Protein AF-A0A821IUI9-F1 (afdb_monomer_lite)

Secondary structure (DSSP, 8-state):
----SSHHHHHHHHHHHHHHHHHHH-TT-SSPPPHHHHHHHTTTTBTTBPPPHHHHHHHHHHHHHS-----GGGTSSSS-SS-----------HHHHHHHHHHHHHHHHHHHHHHHHHTTS---------SGGGHHHHHHHHHHHHHHHHHHHHHH---HHHHHHHHHHHHHHHHHHHHTT-HHHHHHHHHHHHHHT-TT-TTS-----HHHHHHHHHHHHHHHHHGGG-GGGHHHHHHHHHHHHHHHHHHHHHHHHHHHHHHHGGGS-----------------TTHHHHHSTTSTHHHHHHHGGG--

Structure (mmCIF, N/CA/C/O backbone):
data_AF-A0A821IUI9-F1
#
_entry.id   AF-A0A821IUI9-F1
#
loop_
_atom_site.group_PDB
_atom_site.id
_atom_site.type_symbol
_atom_site.label_atom_id
_atom_site.label_alt_id
_atom_site.label_comp_id
_atom_site.label_asym_id
_atom_site.label_entity_id
_atom_site.label_seq_id
_atom_site.pdbx_PDB_ins_code
_atom_site.Cartn_x
_atom_site.Cartn_y
_atom_site.Cartn_z
_atom_site.occupancy
_atom_site.B_iso_or_equiv
_atom_site.auth_seq_id
_atom_site.auth_comp_id
_atom_site.auth_asym_id
_atom_site.auth_atom_id
_atom_site.pdbx_PDB_model_num
ATOM 1 N N . LEU A 1 1 ? -30.132 -3.846 25.230 1.00 42.50 1 LEU A N 1
ATOM 2 C CA . LEU A 1 1 ? -30.226 -3.297 26.600 1.00 42.50 1 LEU A CA 1
ATOM 3 C C . LEU A 1 1 ? -29.130 -2.254 26.727 1.00 42.50 1 LEU A C 1
ATOM 5 O O . LEU A 1 1 ? -27.965 -2.625 26.738 1.00 42.50 1 LEU A O 1
ATOM 9 N N . GLU A 1 2 ? -29.493 -0.974 26.696 1.00 64.94 2 GLU A N 1
ATOM 10 C CA . GLU A 1 2 ? -28.551 0.132 26.898 1.00 64.94 2 GLU A CA 1
ATOM 11 C C . GLU A 1 2 ? -28.186 0.196 28.384 1.00 64.94 2 GLU A C 1
ATOM 13 O O . GLU A 1 2 ? -29.000 0.574 29.221 1.00 64.94 2 GLU A O 1
ATOM 18 N N . ILE A 1 3 ? -26.979 -0.264 28.721 1.00 76.56 3 ILE A N 1
ATOM 19 C CA . ILE A 1 3 ? -26.445 -0.253 30.095 1.00 76.56 3 ILE A CA 1
ATOM 20 C C . ILE A 1 3 ? -26.055 1.178 30.514 1.00 76.56 3 ILE A C 1
ATOM 22 O O . ILE A 1 3 ? -26.089 1.512 31.698 1.00 76.56 3 ILE A O 1
ATOM 26 N N . PHE A 1 4 ? -25.727 2.033 29.543 1.00 86.81 4 PHE A N 1
ATOM 27 C CA . PHE A 1 4 ? -25.324 3.423 29.743 1.00 86.81 4 PHE A CA 1
ATOM 28 C C . PHE A 1 4 ? -26.465 4.369 29.373 1.00 86.81 4 PHE A C 1
ATOM 30 O O . PHE A 1 4 ? -27.049 4.229 28.303 1.00 86.81 4 PHE A O 1
ATOM 37 N N . ALA A 1 5 ? -26.760 5.335 30.243 1.00 85.44 5 ALA A N 1
ATOM 38 C CA . ALA A 1 5 ? -27.747 6.377 29.973 1.00 85.44 5 ALA A CA 1
ATOM 39 C C . ALA A 1 5 ? -27.241 7.401 28.944 1.00 85.44 5 ALA A C 1
ATOM 41 O O . ALA A 1 5 ? -28.027 7.923 28.160 1.00 85.44 5 ALA A O 1
ATOM 42 N N . SER A 1 6 ? -25.926 7.643 28.904 1.00 88.06 6 SER A N 1
ATOM 43 C CA . SER A 1 6 ? -25.295 8.537 27.934 1.00 88.06 6 SER A CA 1
ATOM 44 C C . SER A 1 6 ? -23.871 8.102 27.578 1.00 88.06 6 SER A C 1
ATOM 46 O O . SER A 1 6 ? -23.245 7.285 28.262 1.00 88.06 6 SER A O 1
ATOM 48 N N . ALA A 1 7 ? -23.335 8.680 26.499 1.00 88.00 7 ALA A N 1
ATOM 49 C CA . ALA A 1 7 ? -21.935 8.504 26.113 1.00 88.00 7 ALA A CA 1
ATOM 50 C C . ALA A 1 7 ? -20.962 9.024 27.191 1.00 88.00 7 ALA A C 1
ATOM 52 O O . ALA A 1 7 ? -19.881 8.458 27.364 1.00 88.00 7 ALA A O 1
ATOM 53 N N . ASP A 1 8 ? -21.367 10.039 27.961 1.00 85.75 8 ASP A N 1
ATOM 54 C CA . ASP A 1 8 ? -20.564 10.598 29.052 1.00 85.75 8 ASP A CA 1
ATOM 55 C C . ASP A 1 8 ? -20.343 9.568 30.167 1.00 85.75 8 ASP A C 1
ATOM 57 O O . ASP A 1 8 ? -19.232 9.445 30.686 1.00 85.75 8 ASP A O 1
ATOM 61 N N . THR A 1 9 ? -21.353 8.750 30.486 1.00 89.75 9 THR A N 1
ATOM 62 C CA . THR A 1 9 ? -21.212 7.648 31.451 1.00 89.75 9 THR A CA 1
ATOM 63 C C . THR A 1 9 ? -20.161 6.633 31.003 1.00 89.75 9 THR A C 1
ATOM 65 O O . THR A 1 9 ? -19.333 6.208 31.810 1.00 89.75 9 THR A O 1
ATOM 68 N N . ALA A 1 10 ? -20.155 6.263 29.719 1.00 88.69 10 ALA A N 1
ATOM 69 C CA . ALA A 1 10 ? -19.165 5.336 29.175 1.00 88.69 10 ALA A CA 1
ATOM 70 C C . ALA A 1 10 ? -17.746 5.932 29.210 1.00 88.69 10 ALA A C 1
ATOM 72 O O . ALA A 1 10 ? -16.787 5.234 29.538 1.00 88.69 10 ALA A O 1
ATOM 73 N N . TYR A 1 11 ? -17.613 7.230 28.929 1.00 88.75 11 TYR A N 1
ATOM 74 C CA . TYR A 1 11 ? -16.338 7.945 28.972 1.00 88.75 11 TYR A CA 1
ATOM 75 C C . TYR A 1 11 ? -15.754 8.024 30.391 1.00 88.75 11 TYR A C 1
ATOM 77 O O . TYR A 1 11 ? -14.581 7.711 30.603 1.00 88.75 11 TYR A O 1
ATOM 85 N N . VAL A 1 12 ? -16.577 8.377 31.384 1.00 90.81 12 VAL A N 1
ATOM 86 C CA . VAL A 1 12 ? -16.165 8.421 32.797 1.00 90.81 12 VAL A CA 1
ATOM 87 C C . VAL A 1 12 ? -15.788 7.026 33.306 1.00 90.81 12 VAL A C 1
ATOM 89 O O . VAL A 1 12 ? -14.762 6.872 33.971 1.00 90.81 12 VAL A O 1
ATOM 92 N N . LEU A 1 13 ? -16.563 5.998 32.944 1.00 92.81 13 LEU A N 1
ATOM 93 C CA . LEU A 1 13 ? -16.250 4.610 33.289 1.00 92.81 13 LEU A CA 1
ATOM 94 C C . LEU A 1 13 ? -14.930 4.145 32.652 1.00 92.81 13 LEU A C 1
ATOM 96 O O . LEU A 1 13 ? -14.130 3.484 33.309 1.00 92.81 13 LEU A O 1
ATOM 100 N N . ALA A 1 14 ? -14.653 4.519 31.401 1.00 90.69 14 ALA A N 1
ATOM 101 C CA . ALA A 1 14 ? -13.391 4.176 30.748 1.00 90.69 14 ALA A CA 1
ATOM 102 C C . ALA A 1 14 ? -12.177 4.750 31.503 1.00 90.69 14 ALA A C 1
ATOM 104 O O . ALA A 1 14 ? -11.173 4.058 31.685 1.00 90.69 14 ALA A O 1
ATOM 105 N N . TYR A 1 15 ? -12.271 5.982 32.016 1.00 90.38 15 TYR A N 1
ATOM 106 C CA . TYR A 1 15 ? -11.219 6.538 32.872 1.00 90.38 15 TYR A CA 1
ATOM 107 C C . TYR A 1 15 ? -11.066 5.796 34.192 1.00 90.38 15 TYR A C 1
ATOM 109 O O . TYR A 1 15 ? -9.935 5.572 34.628 1.00 90.38 15 TYR A O 1
ATOM 117 N N . SER A 1 16 ? -12.173 5.409 34.828 1.00 92.81 16 SER A N 1
ATOM 118 C CA . SER A 1 16 ? -12.102 4.667 36.086 1.00 92.81 16 SER A CA 1
ATOM 119 C C . SER A 1 16 ? -11.470 3.285 35.893 1.00 92.81 16 SER A C 1
ATOM 121 O O . SER A 1 16 ? -10.696 2.855 36.742 1.00 92.81 16 SER A O 1
ATOM 123 N N . VAL A 1 17 ? -11.699 2.637 34.747 1.00 92.06 17 VAL A N 1
ATOM 124 C CA . VAL A 1 17 ? -11.043 1.382 34.335 1.00 92.06 17 VAL A CA 1
ATOM 125 C C . VAL A 1 17 ? -9.530 1.549 34.144 1.00 92.06 17 VAL A C 1
ATOM 127 O O . VAL A 1 17 ? -8.746 0.742 34.648 1.00 92.06 17 VAL A O 1
ATOM 130 N N . ILE A 1 18 ? -9.091 2.612 33.461 1.00 89.81 18 ILE A N 1
ATOM 131 C CA . ILE A 1 18 ? -7.657 2.907 33.277 1.00 89.81 18 ILE A CA 1
ATOM 132 C C . ILE A 1 18 ? -6.984 3.183 34.631 1.00 89.81 18 ILE A C 1
ATOM 134 O O . ILE A 1 18 ? -5.874 2.707 34.897 1.00 89.81 18 ILE A O 1
ATOM 138 N N . MET A 1 19 ? -7.666 3.932 35.502 1.00 91.12 19 MET A N 1
ATOM 139 C CA . MET A 1 19 ? -7.201 4.223 36.857 1.00 91.12 19 MET A CA 1
ATOM 140 C C . MET A 1 19 ? -7.076 2.944 37.688 1.00 91.12 19 MET A C 1
ATOM 142 O O . MET A 1 19 ? -6.032 2.728 38.299 1.00 91.12 19 MET A O 1
ATOM 146 N N . LEU A 1 20 ? -8.088 2.072 37.647 1.00 93.44 20 LEU A N 1
ATOM 147 C CA . LEU A 1 20 ? -8.086 0.792 38.351 1.00 93.44 20 LEU A CA 1
ATOM 148 C C . LEU A 1 20 ? -6.963 -0.128 37.858 1.00 93.44 20 LEU A C 1
ATOM 150 O O . LEU A 1 20 ? -6.270 -0.734 38.667 1.00 93.44 20 LEU A O 1
ATOM 154 N N . THR A 1 21 ? -6.719 -0.178 36.546 1.00 90.00 21 THR A N 1
ATOM 155 C CA . THR A 1 21 ? -5.603 -0.952 35.975 1.00 90.00 21 THR A CA 1
ATOM 156 C C . THR A 1 21 ? -4.265 -0.474 36.537 1.00 90.00 21 THR A C 1
ATOM 158 O O . THR A 1 21 ? -3.435 -1.277 36.960 1.00 90.00 21 THR A O 1
ATOM 161 N N . THR A 1 22 ? -4.063 0.846 36.579 1.00 89.81 22 THR A N 1
ATOM 162 C CA . THR A 1 22 ? -2.833 1.436 37.123 1.00 89.81 22 THR A CA 1
ATOM 163 C C . THR A 1 22 ? -2.693 1.144 38.617 1.00 89.81 22 THR A C 1
ATOM 165 O O . THR A 1 22 ? -1.597 0.830 39.073 1.00 89.81 22 THR A O 1
ATOM 168 N N . ASP A 1 23 ? -3.784 1.223 39.376 1.00 92.38 23 ASP A N 1
ATOM 169 C CA . ASP A 1 23 ? -3.806 0.965 40.816 1.00 92.38 23 ASP A CA 1
ATOM 170 C C . ASP A 1 23 ? -3.502 -0.507 41.158 1.00 92.38 23 ASP A C 1
ATOM 172 O O . ASP A 1 23 ? -2.633 -0.791 41.987 1.00 92.38 23 ASP A O 1
ATOM 176 N N . LEU A 1 24 ? -4.138 -1.449 40.453 1.00 91.81 24 LEU A N 1
ATOM 177 C CA . LEU A 1 24 ? -3.994 -2.880 40.712 1.00 91.81 24 LEU A CA 1
ATOM 178 C C . LEU A 1 24 ? -2.672 -3.466 40.199 1.00 91.81 24 LEU A C 1
ATOM 180 O O . LEU A 1 24 ? -2.147 -4.381 40.834 1.00 91.81 24 LEU A O 1
ATOM 184 N N . HIS A 1 25 ? -2.089 -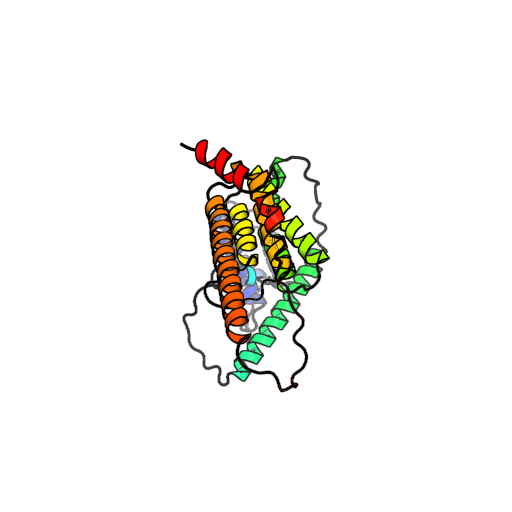2.954 39.111 1.00 88.56 25 HIS A N 1
ATOM 185 C CA . HIS A 1 25 ? -0.913 -3.583 38.477 1.00 88.56 25 HIS A CA 1
ATOM 186 C C . HIS A 1 25 ? 0.404 -2.822 38.647 1.00 88.56 25 HIS A C 1
ATOM 188 O O . HIS A 1 25 ? 1.484 -3.396 38.483 1.00 88.56 25 HIS A O 1
ATOM 194 N N . SER A 1 26 ? 0.370 -1.549 39.052 1.00 85.31 26 SER A N 1
ATOM 195 C CA . SER A 1 26 ? 1.596 -0.782 39.287 1.00 85.31 26 SER A CA 1
ATOM 196 C C . SER A 1 26 ? 2.292 -1.191 40.586 1.00 85.31 26 SER A C 1
ATOM 198 O O . SER A 1 26 ? 1.744 -1.079 41.680 1.00 85.31 26 SER A O 1
ATOM 200 N N . LYS A 1 27 ? 3.579 -1.553 40.496 1.00 85.88 27 LYS A N 1
ATOM 201 C CA . LYS A 1 27 ? 4.431 -1.854 41.667 1.00 85.88 27 LYS A CA 1
ATOM 202 C C . LYS A 1 27 ? 4.649 -0.651 42.598 1.00 85.88 27 LYS A C 1
ATOM 204 O O . LYS A 1 27 ? 5.106 -0.827 43.724 1.00 85.88 27 LYS A O 1
ATOM 209 N N . ASN A 1 28 ? 4.356 0.562 42.127 1.00 83.81 28 ASN A N 1
ATOM 210 C CA . ASN A 1 28 ? 4.517 1.793 42.902 1.00 83.81 28 ASN A CA 1
ATOM 211 C C . ASN A 1 28 ? 3.335 2.057 43.848 1.00 83.81 28 ASN A C 1
ATOM 213 O O . ASN A 1 28 ? 3.459 2.877 44.760 1.00 83.81 28 ASN A O 1
ATOM 217 N N . VAL A 1 29 ? 2.206 1.369 43.655 1.00 88.31 29 VAL A N 1
ATOM 218 C CA . VAL A 1 29 ? 1.015 1.504 44.497 1.00 88.31 29 VAL A CA 1
ATOM 219 C C . VAL A 1 29 ? 1.066 0.447 45.597 1.00 88.31 29 VAL A C 1
ATOM 221 O O . VAL A 1 29 ? 0.998 -0.752 45.346 1.00 88.31 29 VAL A O 1
ATOM 224 N N . LYS A 1 30 ? 1.242 0.901 46.843 1.00 85.12 30 LYS A N 1
ATOM 225 C CA . LYS A 1 30 ? 1.359 0.016 48.016 1.00 85.12 30 LYS A CA 1
ATOM 226 C C . LYS A 1 30 ? 0.003 -0.433 48.556 1.00 85.12 30 LYS A C 1
ATOM 228 O O . LYS A 1 30 ? -0.133 -1.573 48.983 1.00 85.12 30 LYS A O 1
ATOM 233 N N . ASN A 1 31 ? -0.973 0.471 48.541 1.00 90.69 31 ASN A N 1
ATOM 234 C CA . ASN A 1 31 ? -2.322 0.226 49.031 1.00 90.69 31 ASN A CA 1
ATOM 235 C C . ASN A 1 31 ? -3.255 0.221 47.828 1.00 90.69 31 ASN A C 1
ATOM 237 O O . ASN A 1 31 ? -3.521 1.284 47.275 1.00 90.69 31 ASN A O 1
ATOM 241 N N . LYS A 1 32 ? -3.696 -0.969 47.434 1.00 91.44 32 LYS A N 1
ATOM 242 C CA . LYS A 1 32 ? -4.572 -1.162 46.283 1.00 91.44 32 LYS A CA 1
ATOM 243 C C . LYS A 1 32 ? -6.028 -0.913 46.664 1.00 91.44 32 LYS A C 1
ATOM 245 O O . LYS A 1 32 ? -6.437 -1.213 47.789 1.00 91.44 32 LYS A O 1
ATOM 250 N N . MET A 1 33 ? -6.785 -0.365 45.730 1.00 92.50 33 MET A N 1
ATOM 251 C CA . MET A 1 33 ? -8.215 -0.134 45.832 1.00 92.50 33 MET A CA 1
ATOM 252 C C . MET A 1 33 ? -8.947 -1.472 45.908 1.00 92.50 33 MET A C 1
ATOM 254 O O . MET A 1 33 ? -8.716 -2.341 45.077 1.00 92.50 33 MET A O 1
ATOM 258 N N . THR A 1 34 ? -9.841 -1.641 46.884 1.00 94.94 34 THR A N 1
ATOM 259 C CA . THR A 1 34 ? -10.681 -2.847 46.967 1.00 94.94 34 THR A CA 1
ATOM 260 C C . THR A 1 34 ? -11.878 -2.758 46.023 1.00 94.94 34 THR A C 1
ATOM 262 O O . THR A 1 34 ? -12.282 -1.670 45.599 1.00 94.94 34 THR A O 1
ATOM 265 N N . LYS A 1 35 ? -12.515 -3.898 45.745 1.00 94.19 35 LYS A N 1
ATOM 266 C CA . LYS A 1 35 ? -13.728 -3.969 44.920 1.00 94.19 35 LYS A CA 1
ATOM 267 C C . LYS A 1 35 ? -14.836 -3.046 45.429 1.00 94.19 35 LYS A C 1
ATOM 269 O O . LYS A 1 35 ? -15.438 -2.302 44.659 1.00 94.19 35 LYS A O 1
ATOM 274 N N . GLU A 1 36 ? -15.067 -3.022 46.738 1.00 93.31 36 GLU A N 1
ATOM 275 C CA . GLU A 1 36 ? -16.088 -2.177 47.366 1.00 93.31 36 GLU A CA 1
ATOM 276 C C . GLU A 1 36 ? -15.750 -0.691 47.215 1.00 93.31 36 GLU A C 1
ATOM 278 O O . GLU A 1 36 ? -16.639 0.140 47.012 1.00 93.31 36 GLU A O 1
ATOM 283 N N . GLN A 1 37 ? -14.461 -0.344 47.290 1.00 92.75 37 GLN A N 1
ATOM 284 C CA . GLN A 1 37 ? -13.992 1.022 47.067 1.00 92.75 37 GLN A CA 1
ATOM 285 C C . GLN A 1 37 ? -14.190 1.441 45.610 1.00 92.75 37 GLN A C 1
ATOM 287 O O . GLN A 1 37 ? -14.661 2.553 45.371 1.00 92.75 37 GLN A O 1
ATOM 292 N N . TYR A 1 38 ? -13.922 0.550 44.653 1.00 94.44 38 TYR A N 1
ATOM 293 C CA . TYR A 1 38 ? -14.155 0.800 43.232 1.00 94.44 38 TYR A CA 1
ATOM 294 C C . TYR A 1 38 ? -15.646 0.998 42.913 1.00 94.44 38 TYR A C 1
ATOM 296 O O . TYR A 1 38 ? -16.008 1.954 42.224 1.00 94.44 38 TYR A O 1
ATOM 304 N N . ILE A 1 39 ? -16.532 0.167 43.474 1.00 93.50 39 ILE A N 1
ATOM 305 C CA . ILE A 1 39 ? -17.989 0.322 43.321 1.00 93.50 39 ILE A CA 1
ATOM 306 C C . ILE A 1 39 ? -18.449 1.654 43.920 1.00 93.50 39 ILE A C 1
ATOM 308 O O . ILE A 1 39 ? -19.186 2.405 43.284 1.00 93.50 39 ILE A O 1
ATOM 312 N N . LYS A 1 40 ? -17.976 1.989 45.126 1.00 93.38 40 LYS A N 1
ATOM 313 C CA . LYS A 1 40 ? -18.314 3.252 45.795 1.00 93.38 40 LYS A CA 1
ATOM 314 C C . LYS A 1 40 ? -17.821 4.473 45.015 1.00 93.38 40 LYS A C 1
ATOM 316 O O . LYS A 1 40 ? -18.528 5.476 44.968 1.00 93.38 40 LYS A O 1
ATOM 321 N N . MET A 1 41 ? -16.634 4.393 44.418 1.00 93.19 41 MET A N 1
ATOM 322 C CA . MET A 1 41 ? -16.044 5.464 43.612 1.00 93.19 41 MET A CA 1
ATOM 323 C C . MET A 1 41 ? -16.873 5.770 42.357 1.00 93.19 41 MET A C 1
ATOM 325 O O . MET A 1 41 ? -16.954 6.925 41.954 1.00 93.19 41 MET A O 1
ATOM 329 N N . ASN A 1 42 ? -17.514 4.759 41.766 1.00 91.88 42 ASN A N 1
ATOM 330 C CA . ASN A 1 42 ? -18.307 4.887 40.540 1.00 91.88 42 ASN A CA 1
ATOM 331 C C . ASN A 1 42 ? -19.816 5.101 40.797 1.00 91.88 42 ASN A C 1
ATOM 333 O O . ASN A 1 42 ? -20.628 4.915 39.890 1.00 91.88 42 ASN A O 1
ATOM 337 N N . ARG A 1 43 ? -20.225 5.499 42.009 1.00 91.62 43 ARG A N 1
ATOM 338 C CA . ARG A 1 43 ? -21.630 5.847 42.285 1.00 91.62 43 ARG A CA 1
ATOM 339 C C . ARG A 1 43 ? -22.033 7.154 41.600 1.00 91.62 43 ARG A C 1
ATOM 341 O O . ARG A 1 43 ? -21.268 8.114 41.571 1.00 91.62 43 ARG A O 1
ATOM 348 N N . GLY A 1 44 ? -23.247 7.196 41.061 1.00 88.62 44 GLY A N 1
ATOM 349 C CA . GLY A 1 44 ? -23.841 8.371 40.421 1.00 88.62 44 GLY A CA 1
ATOM 350 C C . GLY A 1 44 ? -23.354 8.679 39.000 1.00 88.62 44 GLY A C 1
ATOM 351 O O . GLY A 1 44 ? -23.808 9.665 38.419 1.00 88.62 44 GLY A O 1
ATOM 352 N N . ILE A 1 45 ? -22.463 7.869 38.412 1.00 90.06 45 ILE A N 1
ATOM 353 C CA . ILE A 1 45 ? -21.873 8.166 37.091 1.00 90.06 45 ILE A CA 1
ATOM 354 C C . ILE A 1 45 ? -22.849 7.973 35.918 1.00 90.06 45 ILE A C 1
ATOM 356 O O . ILE A 1 45 ? -22.590 8.442 34.810 1.00 90.06 45 ILE A O 1
ATOM 360 N N . ASN A 1 46 ? -23.981 7.301 36.146 1.00 89.75 46 ASN A N 1
ATOM 361 C CA . ASN A 1 46 ? -24.997 7.019 35.134 1.00 89.75 46 ASN A CA 1
ATOM 362 C C . ASN A 1 46 ? -26.113 8.078 35.151 1.00 89.75 46 ASN A C 1
ATOM 364 O O . ASN A 1 46 ? -27.267 7.768 35.450 1.00 89.75 46 ASN A O 1
ATOM 368 N N . GLU A 1 47 ? -25.751 9.343 34.909 1.00 85.31 47 GLU A N 1
ATOM 369 C CA . GLU A 1 47 ? -26.649 10.508 35.016 1.00 85.31 47 GLU A CA 1
ATOM 370 C C . GLU A 1 47 ? -27.314 10.632 36.398 1.00 85.31 47 GLU A C 1
ATOM 372 O O . GLU A 1 47 ? -28.536 10.687 36.532 1.00 85.31 47 GLU A O 1
ATOM 377 N N . SER A 1 48 ? -26.507 10.673 37.463 1.00 83.00 48 SER A N 1
ATOM 378 C CA . SER A 1 48 ? -26.964 10.695 38.868 1.00 83.00 48 SER A CA 1
ATOM 379 C C . SER A 1 48 ? -27.589 9.386 39.362 1.00 83.00 48 SER A C 1
ATOM 381 O O . SER A 1 48 ? -28.077 9.326 40.491 1.00 83.00 48 SER A O 1
ATOM 383 N N . ARG A 1 49 ? -27.553 8.326 38.548 1.00 85.88 49 ARG A N 1
ATOM 384 C CA . ARG A 1 49 ? -27.877 6.954 38.956 1.00 85.88 49 ARG A CA 1
ATOM 385 C C . ARG A 1 49 ? -26.613 6.110 39.070 1.00 85.88 49 ARG A C 1
ATOM 387 O O . ARG A 1 49 ? -25.561 6.451 38.526 1.00 85.88 49 ARG A O 1
ATOM 394 N N . ASP A 1 50 ? -26.743 4.985 39.755 1.00 89.75 50 ASP A N 1
ATOM 395 C CA . ASP A 1 50 ? -25.677 3.998 39.888 1.00 89.75 50 ASP A CA 1
ATOM 396 C C . ASP A 1 50 ? -25.703 3.002 38.719 1.00 89.75 50 ASP A C 1
ATOM 398 O O . ASP A 1 50 ? -26.766 2.660 38.190 1.00 89.75 50 ASP A O 1
ATOM 402 N N . LEU A 1 51 ? -24.523 2.533 38.309 1.00 90.62 51 LEU A N 1
ATOM 403 C CA . LEU A 1 51 ? -24.415 1.343 37.463 1.00 90.62 51 LEU A CA 1
ATOM 404 C C . LEU A 1 51 ? -24.671 0.083 38.309 1.00 90.62 51 LEU A C 1
ATOM 406 O O . LEU A 1 51 ? -24.414 0.105 39.515 1.00 90.62 51 LEU A O 1
ATOM 410 N N . PRO A 1 52 ? -25.139 -1.029 37.708 1.00 92.81 52 PRO A N 1
ATOM 411 C CA . PRO A 1 52 ? -25.326 -2.281 38.435 1.00 92.81 52 PRO A CA 1
ATOM 412 C C . PRO A 1 52 ? -24.038 -2.721 39.146 1.00 92.81 52 PRO A C 1
ATOM 414 O O . PRO A 1 52 ? -22.981 -2.813 38.519 1.00 92.81 52 PRO A O 1
ATOM 417 N N . GLU A 1 53 ? -24.120 -3.030 40.443 1.00 91.25 53 GLU A N 1
ATOM 418 C CA . GLU A 1 53 ? -22.941 -3.421 41.235 1.00 91.25 53 GLU A CA 1
ATOM 419 C C . GLU A 1 53 ? -22.283 -4.698 40.694 1.00 91.25 53 GLU A C 1
ATOM 421 O O . GLU A 1 53 ? -21.060 -4.812 40.704 1.00 91.25 53 GLU A O 1
ATOM 426 N N . GLU A 1 54 ? -23.071 -5.627 40.145 1.00 90.88 54 GLU A N 1
ATOM 427 C CA . GLU A 1 54 ? -22.571 -6.843 39.491 1.00 90.88 54 GLU A CA 1
ATOM 428 C C . GLU A 1 54 ? -21.720 -6.523 38.251 1.00 90.88 54 GLU A C 1
ATOM 430 O O . GLU A 1 54 ? -20.681 -7.142 38.028 1.00 90.88 54 GLU A O 1
ATOM 435 N N . PHE A 1 55 ? -22.104 -5.500 37.480 1.00 92.06 55 PHE A N 1
ATOM 436 C CA . PHE A 1 55 ? -21.359 -5.064 36.299 1.00 92.06 55 PHE A CA 1
ATOM 437 C C . PHE A 1 55 ? -19.998 -4.471 36.683 1.00 92.06 55 PHE A C 1
ATOM 439 O O . PHE A 1 55 ? -18.974 -4.846 36.115 1.00 92.06 55 PHE A O 1
ATOM 446 N N . LEU A 1 56 ? -19.969 -3.601 37.697 1.00 92.81 56 LEU A N 1
ATOM 447 C CA . LEU A 1 56 ? -18.726 -3.028 38.225 1.00 92.81 56 LEU A CA 1
ATOM 448 C C . LEU A 1 56 ? -17.843 -4.080 38.913 1.00 92.81 56 LEU A C 1
ATOM 450 O O . LEU A 1 56 ? -16.622 -4.032 38.782 1.00 92.81 56 LEU A O 1
ATOM 454 N N . SER A 1 57 ? -18.454 -5.045 39.606 1.00 93.06 57 SER A N 1
ATOM 455 C CA . SER A 1 57 ? -17.744 -6.165 40.234 1.00 93.06 57 SER A CA 1
ATOM 456 C C . SER A 1 57 ? -17.036 -7.023 39.193 1.00 93.06 57 SER A C 1
ATOM 458 O O . SER A 1 57 ? -15.869 -7.353 39.371 1.00 93.06 57 SER A O 1
ATOM 460 N N . LYS A 1 58 ? -17.715 -7.317 38.078 1.00 93.88 58 LYS A N 1
ATOM 461 C CA . LYS A 1 58 ? -17.144 -8.089 36.976 1.00 93.88 58 LYS A CA 1
ATOM 462 C C . LYS A 1 58 ? -15.945 -7.383 36.339 1.00 93.88 58 LYS A C 1
ATOM 464 O O . LYS A 1 58 ? -14.920 -8.018 36.129 1.00 93.88 58 LYS A O 1
ATOM 469 N N . ILE A 1 59 ? -16.049 -6.074 36.092 1.00 93.38 59 ILE A N 1
ATOM 470 C CA . ILE A 1 59 ? -14.933 -5.260 35.578 1.00 93.38 59 ILE A CA 1
ATOM 471 C C . ILE A 1 59 ? -13.737 -5.313 36.536 1.00 93.38 59 ILE A C 1
ATOM 473 O O . ILE A 1 59 ? -12.602 -5.477 36.092 1.00 93.38 59 ILE A O 1
ATOM 477 N N . TYR A 1 60 ? -13.984 -5.189 37.843 1.00 95.56 60 TYR A N 1
ATOM 478 C CA . TYR A 1 60 ? -12.922 -5.269 38.843 1.00 95.56 60 TYR A CA 1
ATOM 479 C C . TYR A 1 60 ? -12.230 -6.635 38.822 1.00 95.56 60 TYR A C 1
ATOM 481 O O . TYR A 1 60 ? -11.006 -6.687 38.763 1.00 95.56 60 TYR A O 1
ATOM 489 N N . ASP A 1 61 ? -13.002 -7.725 38.830 1.00 94.06 61 ASP A N 1
ATOM 490 C CA . ASP A 1 61 ? -12.466 -9.090 38.826 1.00 94.06 61 ASP A CA 1
ATOM 491 C C . ASP A 1 61 ? -11.667 -9.392 37.552 1.00 94.06 61 ASP A C 1
ATOM 493 O O . ASP A 1 61 ? -10.613 -10.021 37.612 1.00 94.06 61 ASP A O 1
ATOM 497 N N . GLU A 1 62 ? -12.134 -8.931 36.391 1.00 93.00 62 GLU A N 1
ATOM 498 C CA . GLU A 1 62 ? -11.406 -9.087 35.128 1.00 93.00 62 GLU A CA 1
ATOM 499 C C . GLU A 1 62 ? -10.065 -8.347 35.160 1.00 93.00 62 GLU A C 1
ATOM 501 O O . GLU A 1 62 ? -9.037 -8.939 34.836 1.00 93.00 62 GLU A O 1
ATOM 506 N N . ILE A 1 63 ? -10.052 -7.088 35.611 1.00 92.56 63 ILE A N 1
ATOM 507 C CA . ILE A 1 63 ? -8.821 -6.295 35.679 1.00 92.56 63 ILE A CA 1
ATOM 508 C C . ILE A 1 63 ? -7.882 -6.849 36.747 1.00 92.56 63 ILE A C 1
ATOM 510 O O . ILE A 1 63 ? -6.687 -6.895 36.507 1.00 92.56 63 ILE A O 1
ATOM 514 N N . GLU A 1 64 ? -8.365 -7.294 37.907 1.00 92.31 64 GLU A N 1
ATOM 515 C CA . GLU A 1 64 ? -7.510 -7.891 38.943 1.00 92.31 64 GLU A CA 1
ATOM 516 C C . GLU A 1 64 ? -6.771 -9.138 38.431 1.00 92.31 64 GLU A C 1
ATOM 518 O O . GLU A 1 64 ? -5.588 -9.321 38.731 1.00 92.31 64 GLU A O 1
ATOM 523 N N . ASN A 1 65 ? -7.444 -9.957 37.619 1.00 89.06 65 ASN A N 1
ATOM 524 C CA . ASN A 1 65 ? -6.873 -11.174 37.048 1.00 89.06 65 ASN A CA 1
ATOM 525 C C . ASN A 1 65 ? -5.974 -10.913 35.828 1.00 89.06 65 ASN A C 1
ATOM 527 O O . ASN A 1 65 ? -4.950 -11.584 35.677 1.00 89.06 65 ASN A O 1
ATOM 531 N N . GLU A 1 66 ? -6.330 -9.962 34.958 1.00 84.88 66 GLU A N 1
ATOM 532 C CA . GLU A 1 66 ? -5.600 -9.672 33.721 1.00 84.88 66 GLU A CA 1
ATOM 533 C C . GLU A 1 66 ? -5.306 -8.171 33.553 1.00 84.88 66 GLU A C 1
ATOM 535 O O . GLU A 1 66 ? -6.194 -7.332 33.407 1.00 84.88 66 GLU A O 1
ATOM 540 N N . GLU A 1 67 ? -4.016 -7.821 33.518 1.00 82.38 67 GLU A N 1
ATOM 541 C CA . GLU A 1 67 ? -3.582 -6.453 33.229 1.00 82.38 67 GLU A CA 1
ATOM 542 C C . GLU A 1 67 ? -3.891 -6.069 31.774 1.00 82.38 67 GLU A C 1
ATOM 544 O O . GLU A 1 67 ? -3.464 -6.741 30.828 1.00 82.38 67 GLU A O 1
ATOM 549 N N . ILE A 1 68 ? -4.541 -4.915 31.582 1.00 78.69 68 ILE A N 1
ATOM 550 C CA . ILE A 1 68 ? -4.752 -4.334 30.252 1.00 78.69 68 ILE A CA 1
ATOM 551 C C . ILE A 1 68 ? -3.402 -3.879 29.678 1.00 78.69 68 ILE A C 1
ATOM 553 O O . ILE A 1 68 ? -2.905 -2.783 29.948 1.00 78.69 68 ILE A O 1
ATOM 557 N N . LYS A 1 69 ? -2.809 -4.718 28.826 1.00 75.12 69 LYS A N 1
ATOM 558 C CA . LYS A 1 69 ? -1.559 -4.407 28.124 1.00 75.12 69 LYS A CA 1
ATOM 559 C C . LYS A 1 69 ? -1.812 -3.413 26.995 1.00 75.12 69 LYS A C 1
ATOM 561 O O . LYS A 1 69 ? -2.296 -3.761 25.917 1.00 75.12 69 LYS A O 1
ATOM 566 N N . LEU A 1 70 ? -1.415 -2.163 27.209 1.00 60.50 70 LEU A N 1
ATOM 567 C CA . LEU A 1 70 ? -1.444 -1.148 26.164 1.00 60.50 70 LEU A CA 1
ATOM 568 C C . LEU A 1 70 ? -0.411 -1.466 25.066 1.00 60.50 70 LEU A C 1
ATOM 570 O O . LEU A 1 70 ? 0.795 -1.296 25.252 1.00 60.50 70 LEU A O 1
ATOM 574 N N . LYS A 1 71 ? -0.878 -1.830 23.867 1.00 55.22 71 LYS A N 1
ATOM 575 C CA . LYS A 1 71 ? -0.063 -1.871 22.636 1.00 55.22 71 LYS A CA 1
ATOM 576 C C . LYS A 1 71 ? 0.239 -0.441 22.132 1.00 55.22 71 LYS A C 1
ATOM 578 O O . LYS A 1 71 ? -0.092 -0.088 21.004 1.00 55.22 71 LYS A O 1
ATOM 583 N N . VAL A 1 72 ? 0.864 0.406 22.965 1.00 50.31 72 VAL A N 1
ATOM 584 C CA . VAL A 1 72 ? 1.191 1.830 22.675 1.00 50.31 72 VAL A CA 1
ATOM 585 C C . VAL A 1 72 ? 2.117 2.009 21.456 1.00 50.31 72 VAL A C 1
ATOM 587 O O . VAL A 1 72 ? 2.249 3.106 20.911 1.00 50.31 72 VAL A O 1
ATOM 590 N N . THR A 1 73 ? 2.742 0.944 20.961 1.00 43.06 73 THR A N 1
ATOM 591 C CA . THR A 1 73 ? 3.687 0.992 19.837 1.00 43.06 73 THR A CA 1
ATOM 592 C C . THR A 1 73 ? 3.054 1.257 18.467 1.00 43.06 73 THR A C 1
ATOM 594 O O . THR A 1 73 ? 3.782 1.631 17.549 1.00 43.06 73 THR A O 1
ATOM 597 N N . THR A 1 74 ? 1.731 1.143 18.311 1.00 44.62 74 THR A N 1
ATOM 598 C CA . THR A 1 74 ? 1.044 1.417 17.030 1.00 44.62 74 THR A CA 1
ATOM 599 C C . THR A 1 74 ? 0.778 2.906 16.781 1.00 44.62 74 THR A C 1
ATOM 601 O O . THR A 1 74 ? 0.856 3.346 15.638 1.00 44.62 74 THR A O 1
ATOM 604 N N . LEU A 1 75 ? 0.562 3.720 17.823 1.00 44.22 75 LEU A N 1
ATOM 605 C CA . LEU A 1 75 ? 0.220 5.146 17.664 1.00 44.22 75 LEU A CA 1
ATOM 606 C C . LEU A 1 75 ? 1.441 6.076 17.559 1.00 44.22 75 LEU A C 1
ATOM 608 O O . LEU A 1 75 ? 1.344 7.160 16.992 1.00 44.22 75 LEU A O 1
ATOM 612 N N . ARG A 1 76 ? 2.617 5.666 18.057 1.00 41.72 76 ARG A N 1
ATOM 613 C CA . ARG A 1 76 ? 3.838 6.505 18.021 1.00 41.72 76 ARG A CA 1
ATOM 614 C C . ARG A 1 76 ? 4.665 6.353 16.739 1.00 41.72 76 ARG A C 1
ATOM 616 O O . ARG A 1 76 ? 5.628 7.090 16.550 1.00 41.72 76 ARG A O 1
ATOM 623 N N . ARG A 1 77 ? 4.311 5.411 15.855 1.00 45.91 77 ARG A N 1
ATOM 624 C CA . ARG A 1 77 ? 5.118 5.047 14.675 1.00 45.91 77 ARG A CA 1
ATOM 625 C C . ARG A 1 77 ? 4.743 5.800 13.387 1.00 45.91 77 ARG A C 1
ATOM 627 O O . ARG A 1 77 ? 5.484 5.714 12.419 1.00 45.91 77 ARG A O 1
ATOM 634 N N . GLY A 1 78 ? 3.662 6.587 13.385 1.00 41.03 78 GLY A N 1
ATOM 635 C CA . GLY A 1 78 ? 3.259 7.408 12.231 1.00 41.03 78 GLY A CA 1
ATOM 636 C C . GLY A 1 78 ? 3.880 8.812 12.155 1.00 41.03 78 GLY A C 1
ATOM 637 O O . GLY A 1 78 ? 3.815 9.429 11.100 1.00 41.03 78 GLY A O 1
ATOM 638 N N . ALA A 1 79 ? 4.483 9.325 13.238 1.00 37.88 79 ALA A N 1
ATOM 639 C CA . ALA A 1 79 ? 4.879 10.741 13.324 1.00 37.88 79 ALA A CA 1
ATOM 640 C C . ALA A 1 79 ? 6.396 11.013 13.413 1.00 37.88 79 ALA A C 1
ATOM 642 O O . ALA A 1 79 ? 6.808 12.138 13.166 1.00 37.88 79 ALA A O 1
ATOM 643 N N . ASN A 1 80 ? 7.245 10.019 13.707 1.00 39.75 80 ASN A N 1
ATOM 644 C CA . ASN A 1 80 ? 8.667 10.259 14.027 1.00 39.75 80 ASN A CA 1
ATOM 645 C C . ASN A 1 80 ? 9.663 9.545 13.092 1.00 39.75 80 ASN A C 1
ATOM 647 O O . ASN A 1 80 ? 10.759 9.185 13.512 1.00 39.75 80 ASN A O 1
ATOM 651 N N . ALA A 1 81 ? 9.307 9.347 11.819 1.00 42.16 81 ALA A N 1
ATOM 652 C CA . ALA A 1 81 ? 10.269 8.944 10.783 1.00 42.16 81 ALA A CA 1
ATOM 653 C C . ALA A 1 81 ? 10.948 10.143 10.087 1.00 42.16 81 ALA A C 1
ATOM 655 O O . ALA A 1 81 ? 11.733 9.953 9.162 1.00 42.16 81 ALA A O 1
ATOM 656 N N . VAL A 1 82 ? 10.684 11.380 10.526 1.00 39.38 82 VAL A N 1
ATOM 657 C CA . VAL A 1 82 ? 11.344 12.581 10.002 1.00 39.38 82 VAL A CA 1
ATOM 658 C C . VAL A 1 82 ? 11.692 13.510 11.161 1.00 39.38 82 VAL A C 1
ATOM 660 O O . VAL A 1 82 ? 10.810 13.989 11.861 1.00 39.38 82 VAL A O 1
ATOM 663 N N . GLY A 1 83 ? 12.984 13.785 11.336 1.00 34.38 83 GLY A N 1
ATOM 664 C CA . GLY A 1 83 ? 13.459 14.902 12.152 1.00 34.38 83 GLY A CA 1
ATOM 665 C C . GLY A 1 83 ? 13.900 14.531 13.563 1.00 34.38 83 GLY A C 1
ATOM 666 O O . GLY A 1 83 ? 13.116 14.485 14.504 1.00 34.38 83 GLY A O 1
ATOM 667 N N . ALA A 1 84 ? 15.208 14.355 13.718 1.00 45.38 84 ALA A N 1
ATOM 668 C CA . ALA A 1 84 ? 15.876 14.495 14.997 1.00 45.38 84 ALA A CA 1
ATOM 669 C C . ALA A 1 84 ? 15.717 15.930 15.528 1.00 45.38 84 ALA A C 1
ATOM 671 O O . ALA A 1 84 ? 16.147 16.862 14.856 1.00 45.38 84 ALA A O 1
ATOM 672 N N . THR A 1 85 ? 15.210 16.097 16.750 1.00 34.09 85 THR A N 1
ATOM 673 C CA . THR A 1 85 ? 15.585 17.184 17.671 1.00 34.09 85 THR A CA 1
ATOM 674 C C . THR A 1 85 ? 15.366 16.723 19.113 1.00 34.09 85 THR A C 1
ATOM 676 O O . THR A 1 85 ? 14.530 15.874 19.405 1.00 34.09 85 THR A O 1
ATOM 679 N N . GLY A 1 86 ? 16.249 17.182 19.996 1.00 38.31 86 GLY A N 1
ATOM 680 C CA . GLY A 1 86 ? 16.627 16.459 21.201 1.00 38.31 86 GLY A CA 1
ATOM 681 C C . GLY A 1 86 ? 15.711 16.613 22.409 1.00 38.31 86 GLY A C 1
ATOM 682 O O . GLY A 1 86 ? 15.006 17.600 22.587 1.00 38.31 86 GLY A O 1
ATOM 683 N N . THR A 1 87 ? 15.876 15.685 23.347 1.00 34.59 87 THR A N 1
ATOM 684 C CA . THR A 1 87 ? 15.965 16.026 24.770 1.00 34.59 87 THR A CA 1
ATOM 685 C C . THR A 1 87 ? 16.906 15.034 25.459 1.00 34.59 87 THR A C 1
ATOM 687 O O . THR A 1 87 ? 17.042 13.886 25.049 1.00 34.59 87 THR A O 1
ATOM 690 N N . LYS A 1 88 ? 17.669 15.568 26.408 1.00 45.56 88 LYS A N 1
ATOM 691 C CA . LYS A 1 88 ? 18.946 15.087 26.939 1.00 45.56 88 LYS A CA 1
ATOM 692 C C . LYS A 1 88 ? 18.789 13.892 27.880 1.00 45.56 88 LYS A C 1
ATOM 694 O O . LYS A 1 88 ? 18.141 14.069 28.897 1.00 45.56 88 LYS A O 1
ATOM 699 N N . GLU A 1 89 ? 19.530 12.807 27.640 1.00 39.62 89 GLU A N 1
ATOM 700 C CA . GLU A 1 89 ? 20.167 11.997 28.693 1.00 39.62 89 GLU A CA 1
ATOM 701 C C . GLU A 1 89 ? 21.514 11.451 28.178 1.00 39.62 89 GLU A C 1
ATOM 703 O O . GLU A 1 89 ? 21.649 11.045 27.021 1.00 39.62 89 GLU A O 1
ATOM 708 N N . ASN A 1 90 ? 22.540 11.533 29.028 1.00 48.22 90 ASN A N 1
ATOM 709 C CA . ASN A 1 90 ? 23.922 11.137 28.755 1.00 48.22 90 ASN A CA 1
ATOM 710 C C . ASN A 1 90 ? 24.024 9.624 28.499 1.00 48.22 90 ASN A C 1
ATOM 712 O O . ASN A 1 90 ? 24.119 8.847 29.443 1.00 48.22 90 ASN A O 1
ATOM 716 N N . ILE A 1 91 ? 24.079 9.205 27.232 1.00 51.59 91 ILE A N 1
ATOM 717 C CA . ILE A 1 91 ? 24.561 7.866 26.869 1.00 51.59 91 ILE A CA 1
ATOM 718 C C . ILE A 1 91 ? 26.038 8.003 26.507 1.00 51.59 91 ILE A C 1
ATOM 720 O O . ILE A 1 91 ? 26.402 8.482 25.432 1.00 51.59 91 ILE A O 1
ATOM 724 N N . THR A 1 92 ? 26.882 7.642 27.468 1.00 61.66 92 THR A N 1
ATOM 725 C CA . THR A 1 92 ? 28.337 7.579 27.353 1.00 61.66 92 THR A CA 1
ATOM 726 C C . THR A 1 92 ? 28.735 6.388 26.478 1.00 61.66 92 THR A C 1
ATOM 728 O O . THR A 1 92 ? 28.326 5.269 26.762 1.00 61.66 92 THR A O 1
ATOM 731 N N . SER A 1 93 ? 29.582 6.622 25.471 1.00 62.56 93 SER A N 1
ATOM 732 C CA . SER A 1 93 ? 30.163 5.637 24.536 1.00 62.56 93 SER A CA 1
ATOM 733 C C . SER A 1 93 ? 29.280 5.225 23.348 1.00 62.56 93 SER A C 1
ATOM 735 O O . SER A 1 93 ? 28.219 4.622 23.504 1.00 62.56 93 SER A O 1
ATOM 737 N N . ASP A 1 94 ? 29.771 5.483 22.130 1.00 69.19 94 ASP A N 1
ATOM 738 C CA . ASP A 1 94 ? 29.124 5.119 20.856 1.00 69.19 94 ASP A CA 1
ATOM 739 C C . ASP A 1 94 ? 28.796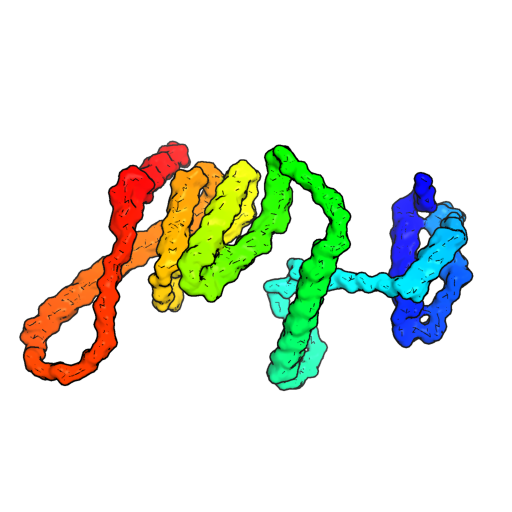 3.624 20.765 1.00 69.19 94 ASP A C 1
ATOM 741 O O . ASP A 1 94 ? 27.741 3.234 20.265 1.00 69.19 94 ASP A O 1
ATOM 745 N N . LYS A 1 95 ? 29.635 2.784 21.378 1.00 72.19 95 LYS A N 1
ATOM 746 C CA . LYS A 1 95 ? 29.428 1.335 21.465 1.00 72.19 95 LYS A CA 1
ATOM 747 C C . LYS A 1 95 ? 28.194 0.959 22.293 1.00 72.19 95 LYS A C 1
ATOM 749 O O . LYS A 1 95 ? 27.542 -0.044 22.020 1.00 72.19 95 LYS A O 1
ATOM 754 N N . GLN A 1 96 ? 27.852 1.767 23.297 1.00 66.62 96 GLN A N 1
ATOM 755 C CA . GLN A 1 96 ? 26.661 1.571 24.123 1.00 66.62 96 GLN A CA 1
ATOM 756 C C . GLN A 1 96 ? 25.395 1.995 23.364 1.00 66.62 96 GLN A C 1
ATOM 758 O O . GLN A 1 96 ? 24.354 1.360 23.508 1.00 66.62 96 GLN A O 1
ATOM 763 N N . ARG A 1 97 ? 25.498 3.003 22.489 1.00 68.56 97 ARG A N 1
ATOM 764 C CA . ARG A 1 97 ? 24.429 3.398 21.558 1.00 68.56 97 ARG A CA 1
ATOM 765 C C . ARG A 1 97 ? 24.126 2.300 20.539 1.00 68.56 97 ARG A C 1
ATOM 767 O O . ARG A 1 97 ? 22.963 1.975 20.326 1.00 68.56 97 ARG A O 1
ATOM 774 N N . GLU A 1 98 ? 25.168 1.715 19.956 1.00 70.88 98 GLU A N 1
ATOM 775 C CA . GLU A 1 98 ? 25.049 0.621 18.989 1.00 70.88 98 GLU A CA 1
ATOM 776 C C . GLU A 1 98 ? 24.472 -0.645 19.633 1.00 70.88 98 GLU A C 1
ATOM 778 O O . GLU A 1 98 ? 23.548 -1.251 19.091 1.00 70.88 98 GLU A O 1
ATOM 783 N N . LEU A 1 99 ? 24.921 -0.986 20.846 1.00 72.12 99 LEU A N 1
ATOM 784 C CA . LEU A 1 99 ? 24.361 -2.101 21.610 1.00 72.12 99 LEU A CA 1
ATOM 785 C C . LEU A 1 99 ? 22.873 -1.887 21.921 1.00 72.12 99 LEU A C 1
ATOM 787 O O . LEU A 1 99 ? 22.074 -2.801 21.729 1.00 72.12 99 LEU A O 1
ATOM 791 N N . LEU A 1 100 ? 22.487 -0.683 22.356 1.00 72.81 100 LEU A N 1
ATOM 792 C CA . LEU A 1 100 ? 21.085 -0.347 22.612 1.00 72.81 100 LEU A CA 1
ATOM 793 C C . LEU A 1 100 ? 20.240 -0.429 21.336 1.00 72.81 100 LEU A C 1
ATOM 795 O O . LEU A 1 100 ? 19.126 -0.942 21.389 1.00 72.81 100 LEU A O 1
ATOM 799 N N . PHE A 1 101 ? 20.767 0.010 20.190 1.00 73.38 101 PHE A N 1
ATOM 800 C CA . PHE A 1 101 ? 20.083 -0.115 18.903 1.00 73.38 101 PHE A CA 1
ATOM 801 C C . PHE A 1 101 ? 19.917 -1.581 18.482 1.00 73.38 101 PHE A C 1
ATOM 803 O O . PHE A 1 101 ? 18.826 -1.986 18.091 1.00 73.38 101 PHE A O 1
ATOM 810 N N . HIS A 1 102 ? 20.960 -2.403 18.627 1.00 72.50 102 HIS A N 1
ATOM 811 C CA . HIS A 1 102 ? 20.904 -3.839 18.335 1.00 72.50 102 HIS A CA 1
ATOM 812 C C . HIS A 1 102 ? 19.913 -4.575 19.244 1.00 72.50 102 HIS A C 1
ATOM 814 O O . HIS A 1 102 ? 19.152 -5.418 18.772 1.00 72.50 102 HIS A O 1
ATOM 820 N N . MET A 1 103 ? 19.891 -4.246 20.539 1.00 65.56 103 MET A N 1
ATOM 821 C CA . MET A 1 103 ? 18.926 -4.812 21.485 1.00 65.56 103 MET A CA 1
ATOM 822 C C . MET A 1 103 ? 17.496 -4.386 21.129 1.00 65.56 103 MET A C 1
ATOM 824 O O . MET A 1 103 ? 16.625 -5.243 21.021 1.00 65.56 103 MET A O 1
ATOM 828 N N . GLN A 1 104 ? 17.270 -3.102 20.827 1.00 64.75 104 GLN A N 1
ATOM 829 C CA . GLN A 1 104 ? 15.962 -2.607 20.382 1.00 64.75 104 GLN A CA 1
ATOM 830 C C . GLN A 1 104 ? 15.503 -3.254 19.069 1.00 64.75 104 GLN A C 1
ATOM 832 O O . GLN A 1 104 ? 14.332 -3.604 18.938 1.00 64.75 104 GLN A O 1
ATOM 837 N N . MET A 1 105 ? 16.404 -3.450 18.102 1.00 65.00 105 MET A N 1
ATOM 838 C CA . MET A 1 105 ? 16.100 -4.148 16.849 1.00 65.00 105 MET A CA 1
ATOM 839 C C . MET A 1 105 ? 15.704 -5.604 17.089 1.00 65.00 105 MET A C 1
ATOM 841 O O . MET A 1 105 ? 14.747 -6.077 16.483 1.00 65.00 105 MET A O 1
ATOM 845 N N . LYS A 1 106 ? 16.376 -6.294 18.016 1.00 66.38 106 LYS A N 1
ATOM 846 C CA . LYS A 1 106 ? 16.063 -7.680 18.378 1.00 66.38 106 LYS A CA 1
ATOM 847 C C . LYS A 1 106 ? 14.722 -7.811 19.106 1.00 66.38 106 LYS A C 1
ATOM 849 O O . LYS A 1 106 ? 13.975 -8.754 18.848 1.00 66.38 106 LYS A O 1
ATOM 854 N N . ASP A 1 107 ? 14.385 -6.855 19.967 1.00 67.94 107 ASP A N 1
ATOM 855 C CA . ASP A 1 107 ? 13.072 -6.802 20.617 1.00 67.94 107 ASP A CA 1
ATOM 856 C C . ASP A 1 107 ? 11.965 -6.540 19.589 1.00 67.94 107 ASP A C 1
ATOM 858 O O . ASP A 1 107 ? 10.927 -7.201 19.607 1.00 67.94 107 ASP A O 1
ATOM 862 N N . ILE A 1 108 ? 12.206 -5.635 18.633 1.00 66.31 108 ILE A N 1
ATOM 863 C CA . ILE A 1 108 ? 11.287 -5.366 17.519 1.00 66.31 108 ILE A CA 1
ATOM 864 C C . ILE A 1 108 ? 11.113 -6.605 16.637 1.00 66.31 108 ILE A C 1
ATOM 866 O O . ILE A 1 108 ? 9.992 -6.893 16.229 1.00 66.31 108 ILE A O 1
ATOM 870 N N . GLU A 1 109 ? 12.184 -7.348 16.367 1.00 60.97 109 GLU A N 1
ATOM 871 C CA . GLU A 1 109 ? 12.139 -8.599 15.611 1.00 60.97 109 GLU A CA 1
ATOM 872 C C . GLU A 1 109 ? 11.319 -9.668 16.344 1.00 60.97 109 GLU A C 1
ATOM 874 O O . GLU A 1 109 ? 10.475 -10.325 15.738 1.00 60.97 109 GLU A O 1
ATOM 879 N N . CYS A 1 110 ? 11.524 -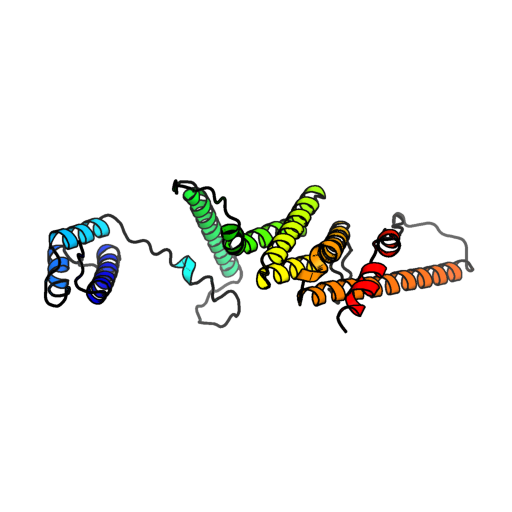9.815 17.656 1.00 68.00 110 CYS A N 1
ATOM 880 C CA . CYS A 1 110 ? 10.765 -10.747 18.484 1.00 68.00 110 CYS A CA 1
ATOM 881 C C . CYS A 1 110 ? 9.272 -10.393 18.484 1.00 68.00 110 CYS A C 1
ATOM 883 O O . CYS A 1 110 ? 8.434 -11.251 18.224 1.00 68.00 110 CYS A O 1
ATOM 885 N N . ILE A 1 111 ? 8.947 -9.112 18.675 1.00 62.81 111 ILE A N 1
ATOM 886 C CA . ILE A 1 111 ? 7.570 -8.609 18.646 1.00 62.81 111 ILE A CA 1
ATOM 887 C C . ILE A 1 111 ? 6.950 -8.777 17.254 1.00 62.81 111 ILE A C 1
ATOM 889 O O . ILE A 1 111 ? 5.790 -9.161 17.151 1.00 62.81 111 ILE A O 1
ATOM 893 N N . ALA A 1 112 ? 7.691 -8.506 16.176 1.00 61.88 112 ALA A N 1
ATOM 894 C CA . ALA A 1 112 ? 7.210 -8.701 14.810 1.00 61.88 112 ALA A CA 1
ATOM 895 C C . ALA A 1 112 ? 6.922 -10.178 14.533 1.00 61.88 112 ALA A C 1
ATOM 897 O O . ALA A 1 112 ? 5.881 -10.496 13.966 1.00 61.88 112 ALA A O 1
ATOM 898 N N . ARG A 1 113 ? 7.801 -11.077 14.987 1.00 66.25 113 ARG A N 1
ATOM 899 C CA . ARG A 1 113 ? 7.613 -12.523 14.866 1.00 66.25 113 ARG A CA 1
ATOM 900 C C . ARG A 1 113 ? 6.390 -12.994 15.644 1.00 66.25 113 ARG A C 1
ATOM 902 O O . ARG A 1 113 ? 5.597 -13.736 15.085 1.00 66.25 113 ARG A O 1
ATOM 909 N N . ASP A 1 114 ? 6.216 -12.516 16.874 1.00 62.38 114 ASP A N 1
ATOM 910 C CA . ASP A 1 114 ? 5.096 -12.888 17.742 1.00 62.38 114 ASP A CA 1
ATOM 911 C C . ASP A 1 114 ? 3.756 -12.320 17.235 1.00 62.38 114 ASP A C 1
ATOM 913 O O . ASP A 1 114 ? 2.724 -12.985 17.263 1.00 62.38 114 ASP A O 1
ATOM 917 N N . LEU A 1 115 ? 3.762 -11.108 16.669 1.00 63.16 115 LEU A N 1
ATOM 918 C CA . LEU A 1 115 ? 2.605 -10.544 15.966 1.00 63.16 115 LEU A CA 1
ATOM 919 C C . LEU A 1 115 ? 2.282 -11.314 14.681 1.00 63.16 115 LEU A C 1
ATOM 921 O O . LEU A 1 115 ? 1.111 -11.553 14.407 1.00 63.16 115 LEU A O 1
ATOM 925 N N . MET A 1 116 ? 3.292 -11.712 13.904 1.00 61.12 116 MET A N 1
ATOM 926 C CA . MET A 1 116 ? 3.100 -12.496 12.681 1.00 61.12 116 MET A CA 1
ATOM 927 C C . MET A 1 116 ? 2.643 -13.930 12.976 1.00 61.12 116 MET A C 1
ATOM 929 O O . MET A 1 116 ? 1.860 -14.473 12.202 1.00 61.12 116 MET A O 1
ATOM 933 N N . SER A 1 117 ? 3.067 -14.535 14.091 1.00 60.69 117 SER A N 1
ATOM 934 C CA . SER A 1 117 ? 2.594 -15.860 14.509 1.00 60.69 117 SER A CA 1
ATOM 935 C C . SER A 1 117 ? 1.194 -15.816 15.123 1.00 60.69 117 SER A C 1
ATOM 937 O O . SER A 1 117 ? 0.383 -16.693 14.836 1.00 60.69 117 SER A O 1
ATOM 939 N N . ASN A 1 118 ? 0.874 -14.786 15.913 1.00 55.00 118 ASN A N 1
ATOM 940 C CA . ASN A 1 118 ? -0.440 -14.644 16.553 1.00 55.00 118 ASN A CA 1
ATOM 941 C C . ASN A 1 118 ? -1.523 -14.080 15.615 1.00 55.00 118 ASN A C 1
ATOM 943 O O . ASN A 1 118 ? -2.706 -14.287 15.861 1.00 55.00 118 ASN A O 1
ATOM 947 N N . ALA A 1 119 ? -1.156 -13.423 14.510 1.00 53.56 119 ALA A N 1
ATOM 948 C CA . ALA A 1 119 ? -2.103 -13.048 13.453 1.00 53.56 119 ALA A CA 1
ATOM 949 C C . ALA A 1 119 ? -2.661 -14.260 12.675 1.00 53.56 119 ALA A C 1
ATOM 951 O O . ALA A 1 119 ? -3.625 -14.114 11.931 1.00 53.56 119 ALA A O 1
ATOM 952 N N . GLY A 1 120 ? -2.072 -15.452 12.837 1.00 53.28 120 GLY A N 1
ATOM 953 C CA . GLY A 1 120 ? -2.546 -16.687 12.209 1.00 53.28 120 GLY A CA 1
ATOM 954 C C . GLY A 1 120 ? -3.605 -17.459 13.005 1.00 53.28 120 GLY A C 1
ATOM 955 O O . GLY A 1 120 ? -4.122 -18.446 12.488 1.00 53.28 120 GLY A O 1
ATOM 956 N N . SER A 1 121 ? -3.916 -17.065 14.249 1.00 49.16 121 SER A N 1
ATOM 957 C CA . SER A 1 121 ? -4.754 -17.858 15.169 1.00 49.16 121 SER A CA 1
ATOM 958 C C . SER A 1 121 ? -6.105 -17.236 15.538 1.00 49.16 121 SER A C 1
ATOM 960 O O . SER A 1 121 ? -6.916 -17.904 16.179 1.00 49.16 121 SER A O 1
ATOM 962 N N . SER A 1 122 ? -6.417 -16.019 15.086 1.00 49.12 122 SER A N 1
ATOM 963 C CA . SER A 1 122 ? -7.802 -15.547 15.039 1.00 49.12 122 SER A CA 1
ATOM 964 C C . SER A 1 122 ? -8.440 -16.052 13.749 1.00 49.12 122 SER A C 1
ATOM 966 O O . SER A 1 122 ? -8.173 -15.526 12.669 1.00 49.12 122 SER A O 1
ATOM 968 N N . THR A 1 123 ? -9.279 -17.082 13.850 1.00 47.19 123 THR A N 1
ATOM 969 C CA . THR A 1 123 ? -10.183 -17.493 12.771 1.00 47.19 123 THR A CA 1
ATOM 970 C C . THR A 1 123 ? -11.245 -16.409 12.587 1.00 47.19 123 THR A C 1
ATOM 972 O O . THR A 1 123 ? -12.391 -16.573 13.001 1.00 47.19 123 THR A O 1
ATOM 975 N N . GLU A 1 124 ? -10.860 -15.256 12.042 1.00 53.09 124 GLU A N 1
ATOM 976 C CA . GLU A 1 124 ? -11.837 -14.317 11.508 1.00 53.09 124 GLU A CA 1
ATOM 977 C C . GLU A 1 124 ? -12.562 -15.028 10.362 1.00 53.09 124 GLU A C 1
ATOM 979 O O . GLU A 1 124 ? -11.945 -15.685 9.521 1.00 53.09 124 GLU A O 1
ATOM 984 N N . GLU A 1 125 ? -13.890 -14.980 10.370 1.00 56.16 125 GLU A N 1
ATOM 985 C CA . GLU A 1 125 ? -14.706 -15.585 9.326 1.00 56.16 125 GLU A CA 1
ATOM 986 C C . GLU A 1 125 ? -14.510 -14.783 8.031 1.00 56.16 125 GLU A C 1
ATOM 988 O O . GLU A 1 125 ? -15.140 -13.752 7.795 1.00 56.16 125 GLU A O 1
ATOM 993 N N . PHE A 1 126 ? -13.561 -15.220 7.203 1.00 66.50 126 PHE A N 1
ATOM 994 C CA . PHE A 1 126 ? -13.256 -14.563 5.940 1.00 66.50 126 PHE A CA 1
ATOM 995 C C . PHE A 1 126 ? -14.385 -14.803 4.941 1.00 66.50 126 PHE A C 1
ATOM 997 O O . PHE A 1 126 ? -14.626 -15.924 4.493 1.00 66.50 126 PHE A O 1
ATOM 1004 N N . THR A 1 127 ? -15.050 -13.727 4.532 1.00 70.31 127 THR A N 1
ATOM 1005 C CA . THR A 1 127 ? -16.011 -13.767 3.431 1.00 70.31 127 THR A CA 1
ATOM 1006 C C . THR A 1 127 ? -15.307 -13.451 2.115 1.00 70.31 127 THR A C 1
ATOM 1008 O O . THR A 1 127 ? -14.562 -12.480 1.986 1.00 70.31 127 THR A O 1
ATOM 1011 N N . THR A 1 128 ? -15.511 -14.298 1.105 1.00 75.00 128 THR A N 1
ATOM 1012 C CA . THR A 1 128 ? -14.946 -14.068 -0.228 1.00 75.00 128 THR A CA 1
ATOM 1013 C C . THR A 1 128 ? -15.682 -12.921 -0.914 1.00 75.00 128 THR A C 1
ATOM 1015 O O . THR A 1 128 ? -16.850 -13.056 -1.285 1.00 75.00 128 THR A O 1
ATOM 1018 N N . ALA A 1 129 ? -14.987 -11.804 -1.126 1.00 76.12 129 ALA A N 1
ATOM 1019 C CA . ALA A 1 129 ? -15.489 -10.684 -1.909 1.00 76.12 129 ALA A CA 1
ATOM 1020 C C . ALA A 1 129 ? -15.677 -11.094 -3.383 1.00 76.12 129 ALA A C 1
ATOM 1022 O O . ALA A 1 129 ? -14.734 -11.540 -4.035 1.00 76.12 129 ALA A O 1
ATOM 1023 N N . LYS A 1 130 ? -16.897 -10.940 -3.914 1.00 81.69 130 LYS A N 1
ATOM 1024 C CA . LYS A 1 130 ? -17.235 -11.249 -5.322 1.00 81.69 130 LYS A CA 1
ATOM 1025 C C . LYS A 1 130 ? -17.446 -10.006 -6.188 1.00 81.69 130 LYS A C 1
ATOM 1027 O O . LYS A 1 130 ? -17.491 -10.116 -7.410 1.00 81.69 130 LYS A O 1
ATOM 1032 N N . HIS A 1 131 ? -17.586 -8.838 -5.566 1.00 80.31 131 HIS A N 1
ATOM 1033 C CA . HIS A 1 131 ? -17.896 -7.587 -6.248 1.00 80.31 131 HIS A CA 1
ATOM 1034 C C . HIS A 1 131 ? -16.647 -6.731 -6.473 1.00 80.31 131 HIS A C 1
ATOM 1036 O O . HIS A 1 131 ? -15.754 -6.660 -5.626 1.00 80.31 131 HIS A O 1
ATOM 1042 N N . LEU A 1 132 ? -16.618 -6.043 -7.619 1.00 84.06 132 LEU A N 1
ATOM 1043 C CA . LEU A 1 132 ? -15.524 -5.158 -8.036 1.00 84.06 132 LEU A CA 1
ATOM 1044 C C . LEU A 1 132 ? -15.296 -3.998 -7.050 1.00 84.06 132 LEU A C 1
ATOM 1046 O O . LEU A 1 132 ? -14.174 -3.520 -6.902 1.00 84.06 132 LEU A O 1
ATOM 1050 N N . GLU A 1 133 ? -16.347 -3.573 -6.349 1.00 83.19 133 GLU A N 1
ATOM 1051 C CA . GLU A 1 133 ? -16.315 -2.464 -5.389 1.00 83.19 133 GLU A CA 1
ATOM 1052 C C . GLU A 1 133 ? -15.342 -2.686 -4.223 1.00 83.19 133 GLU A C 1
ATOM 1054 O O . GLU A 1 133 ? -14.800 -1.726 -3.678 1.00 83.19 133 GLU A O 1
ATOM 1059 N N . HIS A 1 134 ? -15.058 -3.943 -3.876 1.00 87.81 134 HIS A N 1
ATOM 1060 C CA . HIS A 1 134 ? -14.145 -4.277 -2.785 1.00 87.81 134 HIS A CA 1
ATOM 1061 C C . HIS A 1 134 ? -12.670 -4.205 -3.195 1.00 87.81 134 HIS A C 1
ATOM 1063 O O . HIS A 1 134 ? -11.801 -4.055 -2.337 1.00 87.81 134 HIS A O 1
ATOM 1069 N N . VAL A 1 135 ? -12.361 -4.263 -4.494 1.00 88.75 135 VAL A N 1
ATOM 1070 C CA . VAL A 1 135 ? -10.973 -4.337 -4.975 1.00 88.75 135 VAL A CA 1
ATOM 1071 C C . VAL A 1 135 ? -10.202 -3.061 -4.640 1.00 88.75 135 VAL A C 1
ATOM 1073 O O . VAL A 1 135 ? -9.077 -3.140 -4.150 1.00 88.75 135 VAL A O 1
ATOM 1076 N N . ARG A 1 136 ? -10.815 -1.885 -4.826 1.00 88.44 136 ARG A N 1
ATOM 1077 C CA . ARG A 1 136 ? -10.194 -0.593 -4.497 1.00 88.44 136 ARG A CA 1
ATOM 1078 C C . ARG A 1 136 ? -9.799 -0.487 -3.014 1.00 88.44 136 ARG A C 1
ATOM 1080 O O . ARG A 1 136 ? -8.615 -0.280 -2.758 1.00 88.44 136 ARG A O 1
ATOM 1087 N N . PRO A 1 137 ? -10.710 -0.627 -2.030 1.00 88.44 137 PRO A N 1
ATOM 1088 C CA . PRO A 1 137 ? -10.342 -0.523 -0.620 1.00 88.44 137 PRO A CA 1
ATOM 1089 C C . PRO A 1 137 ? -9.366 -1.621 -0.179 1.00 88.44 137 PRO A C 1
ATOM 1091 O O . PRO A 1 137 ? -8.479 -1.342 0.624 1.00 88.44 137 PRO A O 1
ATOM 1094 N N . MET A 1 138 ? -9.460 -2.838 -0.727 1.00 89.31 138 MET A N 1
ATOM 1095 C CA . MET A 1 138 ? -8.476 -3.893 -0.452 1.00 89.31 138 MET A CA 1
ATOM 1096 C C . MET A 1 138 ? -7.079 -3.502 -0.948 1.00 89.31 138 MET A C 1
ATOM 1098 O O . MET A 1 138 ? -6.104 -3.595 -0.200 1.00 89.31 138 MET A O 1
ATOM 1102 N N . PHE A 1 139 ? -6.979 -2.995 -2.178 1.00 93.25 139 PHE A N 1
ATOM 1103 C CA . PHE A 1 139 ? -5.713 -2.537 -2.740 1.00 93.25 139 PHE A CA 1
ATOM 1104 C C . PHE A 1 139 ? -5.136 -1.352 -1.956 1.00 93.25 139 PHE A C 1
ATOM 1106 O O . PHE A 1 139 ? -3.955 -1.369 -1.624 1.00 93.25 139 PHE A O 1
ATOM 1113 N N . GLN A 1 140 ? -5.969 -0.390 -1.542 1.00 90.38 140 GLN A N 1
ATOM 1114 C CA . GLN A 1 140 ? -5.560 0.747 -0.703 1.00 90.38 140 GLN A CA 1
ATOM 1115 C C . GLN A 1 140 ? -4.923 0.331 0.632 1.00 90.38 140 GLN A C 1
ATOM 1117 O O . GLN A 1 140 ? -4.131 1.084 1.198 1.00 90.38 140 GLN A O 1
ATOM 1122 N N . LYS A 1 141 ? -5.241 -0.862 1.147 1.00 89.31 141 LYS A N 1
ATOM 1123 C CA . LYS A 1 141 ? -4.601 -1.415 2.349 1.00 89.31 141 LYS A CA 1
ATOM 1124 C C . LYS A 1 141 ? -3.365 -2.259 2.038 1.00 89.31 141 LYS A C 1
ATOM 1126 O O . LYS A 1 141 ? -2.433 -2.263 2.837 1.00 89.31 141 LYS A O 1
ATOM 1131 N N . ALA A 1 142 ? -3.341 -2.947 0.899 1.00 92.00 142 ALA A N 1
ATOM 1132 C CA . ALA A 1 142 ? -2.286 -3.900 0.554 1.00 92.00 142 ALA A CA 1
ATOM 1133 C C . ALA A 1 142 ? -1.108 -3.298 -0.236 1.00 92.00 142 ALA A C 1
ATOM 1135 O O . ALA A 1 142 ? -0.010 -3.848 -0.204 1.00 92.00 142 ALA A O 1
ATOM 1136 N N . TRP A 1 143 ? -1.292 -2.178 -0.940 1.00 93.31 143 TRP A N 1
ATOM 1137 C CA . TRP A 1 143 ? -0.298 -1.700 -1.908 1.00 93.31 143 TRP A CA 1
ATOM 1138 C C . TRP A 1 143 ? 1.060 -1.349 -1.287 1.00 93.31 143 TRP A C 1
ATOM 1140 O O . TRP A 1 143 ? 2.093 -1.644 -1.880 1.00 93.31 143 TRP A O 1
ATOM 1150 N N . SER A 1 144 ? 1.081 -0.747 -0.093 1.00 92.62 144 SER A N 1
ATOM 1151 C CA . SER A 1 144 ? 2.317 -0.304 0.564 1.00 92.62 144 SER A CA 1
ATOM 1152 C C . SER A 1 144 ? 3.238 -1.472 0.955 1.00 92.62 144 SER A C 1
ATOM 1154 O O . SER A 1 144 ? 4.407 -1.450 0.558 1.00 92.62 144 SER A O 1
ATOM 1156 N N . PRO A 1 145 ? 2.760 -2.525 1.656 1.00 92.50 145 PRO A N 1
ATOM 1157 C CA . PRO A 1 145 ? 3.591 -3.698 1.920 1.00 92.50 145 PRO A CA 1
ATOM 1158 C C . PRO A 1 145 ? 3.970 -4.453 0.639 1.00 92.50 145 PRO A C 1
ATOM 1160 O O . PRO A 1 145 ? 5.097 -4.938 0.549 1.00 92.50 145 PRO A O 1
ATOM 1163 N N . CYS A 1 146 ? 3.097 -4.504 -0.376 1.00 91.75 146 CYS A N 1
ATOM 1164 C CA . CYS A 1 146 ? 3.449 -5.073 -1.682 1.00 91.75 146 CYS A CA 1
ATOM 1165 C C . CYS A 1 146 ? 4.603 -4.307 -2.343 1.00 91.75 146 CYS A C 1
ATOM 1167 O O . CYS A 1 146 ? 5.587 -4.916 -2.759 1.00 91.75 146 CYS A O 1
ATOM 1169 N N . LEU A 1 147 ? 4.525 -2.973 -2.388 1.00 91.19 147 LEU A N 1
ATOM 1170 C CA . LEU A 1 147 ? 5.574 -2.121 -2.942 1.00 91.19 147 LEU A CA 1
ATOM 1171 C C . LEU A 1 147 ? 6.903 -2.322 -2.209 1.00 91.19 147 LEU A C 1
ATOM 1173 O O . LEU A 1 147 ? 7.942 -2.442 -2.858 1.00 91.19 147 LEU A O 1
ATOM 1177 N N . ALA A 1 148 ? 6.875 -2.394 -0.876 1.00 89.44 148 ALA A N 1
ATOM 1178 C CA . ALA A 1 148 ? 8.067 -2.649 -0.074 1.00 89.44 148 ALA A CA 1
ATOM 1179 C C . ALA A 1 148 ? 8.683 -4.019 -0.398 1.00 89.44 148 ALA A C 1
ATOM 1181 O O . ALA A 1 148 ? 9.878 -4.099 -0.676 1.00 89.44 148 ALA A O 1
ATOM 1182 N N . ALA A 1 149 ? 7.870 -5.079 -0.437 1.00 88.88 149 ALA A N 1
ATOM 1183 C CA . ALA A 1 149 ? 8.332 -6.430 -0.744 1.00 88.88 149 ALA A CA 1
ATOM 1184 C C . ALA A 1 149 ? 8.960 -6.526 -2.143 1.00 88.88 149 ALA A C 1
ATOM 1186 O O . ALA A 1 149 ? 10.050 -7.078 -2.296 1.00 88.88 149 ALA A O 1
ATOM 1187 N N . PHE A 1 150 ? 8.314 -5.943 -3.159 1.00 90.94 150 PHE A N 1
ATOM 1188 C CA . PHE A 1 150 ? 8.857 -5.925 -4.517 1.00 90.94 150 PHE A CA 1
ATOM 1189 C C . PHE A 1 150 ? 10.146 -5.107 -4.601 1.00 90.94 150 PHE A C 1
ATOM 1191 O O . PHE A 1 150 ? 11.101 -5.547 -5.234 1.00 90.94 150 PHE A O 1
ATOM 1198 N N . SER A 1 151 ? 10.199 -3.952 -3.933 1.00 88.62 151 SER A N 1
ATOM 1199 C CA . SER A 1 151 ? 11.376 -3.076 -3.938 1.00 88.62 151 SER A CA 1
ATOM 1200 C C . SER A 1 151 ? 12.594 -3.748 -3.305 1.00 88.62 151 SER A C 1
ATOM 1202 O O . SER A 1 151 ? 13.679 -3.699 -3.878 1.00 88.62 151 SER A O 1
ATOM 1204 N N . VAL A 1 152 ? 12.414 -4.429 -2.167 1.00 86.88 152 VAL A N 1
ATOM 1205 C CA . VAL A 1 152 ? 13.481 -5.207 -1.513 1.00 86.88 152 VAL A CA 1
ATOM 1206 C C . VAL A 1 152 ? 13.934 -6.359 -2.411 1.00 86.88 152 VAL A C 1
ATOM 1208 O O . VAL A 1 152 ? 15.132 -6.530 -2.631 1.00 86.88 152 VAL A O 1
ATOM 1211 N N . GLY A 1 153 ? 12.991 -7.098 -3.008 1.00 82.81 153 GLY A N 1
ATOM 1212 C CA . GLY A 1 153 ? 13.305 -8.179 -3.947 1.00 82.81 153 GLY A CA 1
ATOM 1213 C C . GLY A 1 153 ? 14.110 -7.707 -5.165 1.00 82.81 153 GLY A C 1
ATOM 1214 O O . GLY A 1 153 ? 15.044 -8.385 -5.585 1.00 82.81 153 GLY A O 1
ATOM 1215 N N . LEU A 1 154 ? 13.808 -6.518 -5.691 1.00 83.00 154 LEU A N 1
ATOM 1216 C CA . LEU A 1 154 ? 14.541 -5.885 -6.795 1.00 83.00 154 LEU A CA 1
ATOM 1217 C C . LEU A 1 154 ? 15.926 -5.359 -6.388 1.00 83.00 154 LEU A C 1
ATOM 1219 O O . LEU A 1 154 ? 16.868 -5.391 -7.191 1.00 83.00 154 LEU A O 1
ATOM 1223 N N . GLN A 1 155 ? 16.065 -4.861 -5.160 1.00 82.69 155 GLN A N 1
ATOM 1224 C CA . GLN A 1 155 ? 17.307 -4.273 -4.670 1.00 82.69 155 GLN A CA 1
ATOM 1225 C C . GLN A 1 155 ? 18.339 -5.343 -4.294 1.00 82.69 155 GLN A C 1
ATOM 1227 O O . GLN A 1 155 ? 19.451 -5.311 -4.833 1.00 82.69 155 GLN A O 1
ATOM 1232 N N . ASP A 1 156 ? 17.945 -6.294 -3.445 1.00 75.94 156 ASP A N 1
ATOM 1233 C CA . ASP A 1 156 ? 18.857 -7.202 -2.738 1.00 75.94 156 ASP A CA 1
ATOM 1234 C C . ASP A 1 156 ? 19.048 -8.553 -3.439 1.00 75.94 156 ASP A C 1
ATOM 1236 O O . ASP A 1 156 ? 19.970 -9.297 -3.109 1.00 75.94 156 ASP A O 1
ATOM 1240 N N . SER A 1 157 ? 18.199 -8.890 -4.416 1.00 75.81 157 SER A N 1
ATOM 1241 C CA . SER A 1 157 ? 18.344 -10.135 -5.168 1.00 75.81 157 SER A CA 1
ATOM 1242 C C . SER A 1 157 ? 19.213 -9.976 -6.413 1.00 75.81 157 SER A C 1
ATOM 1244 O O . SER A 1 157 ? 19.062 -9.031 -7.195 1.00 75.81 157 SER A O 1
ATOM 1246 N N . ASP A 1 158 ? 20.074 -10.970 -6.630 1.00 74.06 158 ASP A N 1
ATOM 1247 C CA . ASP A 1 158 ? 20.821 -11.178 -7.874 1.00 74.06 158 ASP A CA 1
ATOM 1248 C C . ASP A 1 158 ? 20.136 -12.199 -8.807 1.00 74.06 158 ASP A C 1
ATOM 1250 O O . ASP A 1 158 ? 20.616 -12.451 -9.913 1.00 74.06 158 ASP A O 1
ATOM 1254 N N . GLN A 1 159 ? 19.003 -12.782 -8.390 1.00 79.88 159 GLN A N 1
ATOM 1255 C CA . GLN A 1 159 ? 18.265 -13.771 -9.179 1.00 79.88 159 GLN A CA 1
ATOM 1256 C C . GLN A 1 159 ? 17.330 -13.101 -10.193 1.00 79.88 159 GLN A C 1
ATOM 1258 O O . GLN A 1 159 ? 16.472 -12.291 -9.835 1.00 79.88 159 GLN A O 1
ATOM 1263 N N . ILE A 1 160 ? 17.456 -13.493 -11.463 1.00 79.06 160 ILE A N 1
ATOM 1264 C CA . ILE A 1 160 ? 16.685 -12.923 -12.581 1.00 79.06 160 ILE A CA 1
ATOM 1265 C C . ILE A 1 160 ? 15.189 -13.245 -12.444 1.00 79.06 160 ILE A C 1
ATOM 1267 O O . ILE A 1 160 ? 14.354 -12.367 -12.657 1.00 79.06 160 ILE A O 1
ATOM 1271 N N . ASP A 1 161 ? 14.846 -14.465 -12.025 1.00 85.12 161 ASP A N 1
ATOM 1272 C CA . ASP A 1 161 ? 13.450 -14.900 -11.888 1.00 85.12 161 ASP A CA 1
ATOM 1273 C C . ASP A 1 161 ? 12.705 -14.108 -10.807 1.00 85.12 161 ASP A C 1
ATOM 1275 O O . ASP A 1 161 ? 11.571 -13.674 -11.016 1.00 85.12 161 ASP A O 1
ATOM 1279 N N . LEU A 1 162 ? 13.355 -13.855 -9.663 1.00 86.56 162 LEU A N 1
ATOM 1280 C CA . LEU A 1 162 ? 12.756 -13.062 -8.589 1.00 86.56 162 LEU A CA 1
ATOM 1281 C C . LEU A 1 162 ? 12.549 -11.611 -9.032 1.00 86.56 162 LEU A C 1
ATOM 1283 O O . LEU A 1 162 ? 11.478 -11.052 -8.805 1.00 86.56 162 LEU A O 1
ATOM 1287 N N . ALA A 1 163 ? 13.530 -11.027 -9.728 1.00 86.25 163 ALA A N 1
ATOM 1288 C CA . ALA A 1 163 ? 13.397 -9.692 -10.301 1.00 86.25 163 ALA A CA 1
ATOM 1289 C C . ALA A 1 163 ? 12.222 -9.616 -11.293 1.00 86.25 163 ALA A C 1
ATOM 1291 O O . ALA A 1 163 ? 11.434 -8.673 -11.235 1.00 86.25 163 ALA A O 1
ATOM 1292 N N . HIS A 1 164 ? 12.048 -10.629 -12.148 1.00 87.88 164 HIS A N 1
ATOM 1293 C CA . HIS A 1 164 ? 10.920 -10.705 -13.076 1.00 87.88 164 HIS A CA 1
ATOM 1294 C C . HIS A 1 164 ? 9.570 -10.788 -12.346 1.00 87.88 164 HIS A C 1
ATOM 1296 O O . HIS A 1 164 ? 8.632 -10.072 -12.706 1.00 87.88 164 HIS A O 1
ATOM 1302 N N . LEU A 1 165 ? 9.455 -11.608 -11.292 1.00 90.81 165 LEU A N 1
ATOM 1303 C CA . LEU A 1 165 ? 8.240 -11.674 -10.469 1.00 90.81 165 LEU A CA 1
ATOM 1304 C C . LEU A 1 165 ? 7.928 -10.327 -9.804 1.00 90.81 165 LEU A C 1
ATOM 1306 O O . LEU A 1 165 ? 6.777 -9.889 -9.831 1.00 90.81 165 LEU A O 1
ATOM 1310 N N . CYS A 1 166 ? 8.933 -9.647 -9.247 1.00 92.00 166 CYS A N 1
ATOM 1311 C CA . CYS A 1 166 ? 8.755 -8.331 -8.634 1.00 92.00 166 CYS A CA 1
ATOM 1312 C C . CYS A 1 166 ? 8.303 -7.279 -9.658 1.00 92.00 166 CYS A C 1
ATOM 1314 O O . CYS A 1 166 ? 7.366 -6.531 -9.388 1.00 92.00 166 CYS A O 1
ATOM 1316 N N . LEU A 1 167 ? 8.908 -7.247 -10.850 1.00 90.12 167 LEU A N 1
ATOM 1317 C CA . LEU A 1 167 ? 8.514 -6.339 -11.935 1.00 90.12 167 LEU A CA 1
ATOM 1318 C C . LEU A 1 167 ? 7.101 -6.620 -12.451 1.00 90.12 167 LEU A C 1
ATOM 1320 O O . LEU A 1 167 ? 6.328 -5.692 -12.699 1.00 90.12 167 LEU A O 1
ATOM 1324 N N . THR A 1 168 ? 6.735 -7.896 -12.548 1.00 91.56 168 THR A N 1
ATOM 1325 C CA . THR A 1 168 ? 5.378 -8.323 -12.903 1.00 91.56 168 THR A CA 1
ATOM 1326 C C . THR A 1 168 ? 4.374 -7.866 -11.839 1.00 91.56 168 THR A C 1
ATOM 1328 O O . THR A 1 168 ? 3.335 -7.293 -12.167 1.00 91.56 168 THR A O 1
ATOM 1331 N N . GLY A 1 169 ? 4.707 -8.038 -10.556 1.00 93.38 169 GLY A N 1
ATOM 1332 C CA . GLY A 1 169 ? 3.893 -7.571 -9.432 1.00 93.38 169 GLY A CA 1
ATOM 1333 C C . GLY A 1 169 ? 3.702 -6.052 -9.422 1.00 93.38 169 GLY A C 1
ATOM 1334 O O . GLY A 1 169 ? 2.579 -5.573 -9.247 1.00 93.38 169 GLY A O 1
ATOM 1335 N N . ILE A 1 170 ? 4.768 -5.289 -9.681 1.00 93.31 170 ILE A N 1
ATOM 1336 C CA . ILE A 1 170 ? 4.705 -3.827 -9.833 1.00 93.31 170 ILE A CA 1
ATOM 1337 C C . ILE A 1 170 ? 3.807 -3.448 -11.016 1.00 93.31 170 ILE A C 1
ATOM 1339 O O . ILE A 1 170 ? 2.937 -2.595 -10.862 1.00 93.31 170 ILE A O 1
ATOM 1343 N N . SER A 1 171 ? 3.950 -4.115 -12.164 1.00 92.69 171 SER A N 1
ATOM 1344 C CA . SER A 1 171 ? 3.139 -3.843 -13.362 1.00 92.69 171 SER A CA 1
ATOM 1345 C C . SER A 1 171 ? 1.649 -4.048 -13.106 1.00 92.69 171 SER A C 1
ATOM 1347 O O . SER A 1 171 ? 0.837 -3.179 -13.419 1.00 92.69 171 SER A O 1
ATOM 1349 N N . TYR A 1 172 ? 1.276 -5.164 -12.475 1.00 94.44 172 TYR A N 1
ATOM 1350 C CA . TYR A 1 172 ? -0.119 -5.413 -12.114 1.00 94.44 172 TYR A CA 1
ATOM 1351 C C . TYR A 1 172 ? -0.638 -4.434 -11.062 1.00 94.44 172 TYR A C 1
ATOM 1353 O O . TYR A 1 172 ? -1.787 -4.008 -11.148 1.00 94.44 172 TYR A O 1
ATOM 1361 N N . SER A 1 173 ? 0.201 -4.025 -10.111 1.00 94.06 173 SER A N 1
ATOM 1362 C CA . SER A 1 173 ? -0.178 -3.019 -9.114 1.00 94.06 173 SER A CA 1
ATOM 1363 C C . SER A 1 173 ? -0.456 -1.661 -9.764 1.00 94.06 173 SER A C 1
ATOM 1365 O O . SER A 1 173 ? -1.453 -1.021 -9.434 1.00 94.06 173 SER A O 1
ATOM 1367 N N . ILE A 1 174 ? 0.361 -1.252 -10.742 1.00 93.44 174 ILE A N 1
ATOM 1368 C CA . ILE A 1 174 ? 0.120 -0.036 -11.528 1.00 93.44 174 ILE A CA 1
ATOM 1369 C C . ILE A 1 174 ? -1.172 -0.171 -12.337 1.00 93.44 174 ILE A C 1
ATOM 1371 O O . ILE A 1 174 ? -2.000 0.734 -12.304 1.00 93.44 174 ILE A O 1
ATOM 1375 N N . ARG A 1 175 ? -1.396 -1.313 -12.999 1.00 92.06 175 ARG A N 1
ATOM 1376 C CA . ARG A 1 175 ? -2.624 -1.573 -13.769 1.00 92.06 175 ARG A CA 1
ATOM 1377 C C . ARG A 1 175 ? -3.880 -1.455 -12.902 1.00 92.06 175 ARG A C 1
ATOM 1379 O O . ARG A 1 175 ? -4.842 -0.809 -13.308 1.00 92.06 175 ARG A O 1
ATOM 1386 N N . ILE A 1 176 ? -3.873 -2.042 -11.703 1.00 91.69 176 ILE A N 1
ATOM 1387 C CA . ILE A 1 176 ? -4.976 -1.913 -10.737 1.00 91.69 176 ILE A CA 1
ATOM 1388 C C . ILE A 1 176 ? -5.163 -0.439 -10.356 1.00 91.69 176 ILE A C 1
ATOM 1390 O O . ILE A 1 176 ? -6.284 0.067 -10.405 1.00 91.69 176 ILE A O 1
ATOM 1394 N N . ALA A 1 177 ? -4.076 0.268 -10.041 1.00 92.25 177 ALA A N 1
ATOM 1395 C CA . ALA A 1 177 ? -4.139 1.675 -9.665 1.00 92.25 177 ALA A CA 1
ATOM 1396 C C . ALA A 1 177 ? -4.691 2.574 -10.791 1.00 92.25 177 ALA A C 1
ATOM 1398 O O . ALA A 1 177 ? -5.462 3.497 -10.523 1.00 92.25 177 ALA A O 1
ATOM 1399 N N . CYS A 1 178 ? -4.360 2.271 -12.049 1.00 90.44 178 CYS A N 1
ATOM 1400 C CA . CYS A 1 178 ? -4.901 2.934 -13.233 1.00 90.44 178 CYS A CA 1
ATOM 1401 C C . CYS A 1 178 ? -6.406 2.680 -13.405 1.00 90.44 178 CYS A C 1
ATOM 1403 O O . CYS A 1 178 ? -7.156 3.632 -13.603 1.00 90.44 178 CYS A O 1
ATOM 1405 N N . ILE A 1 179 ? -6.862 1.427 -13.269 1.00 90.38 179 ILE A N 1
ATOM 1406 C CA . ILE A 1 179 ? -8.283 1.052 -13.411 1.00 90.38 179 ILE A CA 1
ATOM 1407 C C . ILE A 1 179 ? -9.162 1.741 -12.358 1.00 90.38 179 ILE A C 1
ATOM 1409 O O . ILE A 1 179 ? -10.270 2.175 -12.664 1.00 90.38 179 ILE A O 1
ATOM 1413 N N . PHE A 1 180 ? -8.685 1.842 -11.115 1.00 89.88 180 PHE A N 1
ATOM 1414 C CA . PHE A 1 180 ? -9.448 2.443 -10.013 1.00 89.88 180 PHE A CA 1
ATOM 1415 C C . PHE A 1 180 ? -9.151 3.928 -9.783 1.00 89.88 180 PHE A C 1
ATOM 1417 O O . PHE A 1 180 ? -9.660 4.499 -8.814 1.00 89.88 180 PHE A O 1
ATOM 1424 N N . HIS A 1 181 ? -8.348 4.550 -10.652 1.00 88.06 181 HIS A N 1
ATOM 1425 C CA . HIS A 1 181 ? -7.935 5.952 -10.558 1.00 88.06 181 HIS A CA 1
ATOM 1426 C C . HIS A 1 181 ? -7.362 6.323 -9.177 1.00 88.06 181 HIS A C 1
ATOM 1428 O O . HIS A 1 181 ? -7.678 7.365 -8.603 1.00 88.06 181 HIS A O 1
ATOM 1434 N N . THR A 1 182 ? -6.536 5.444 -8.607 1.00 88.06 182 THR A N 1
ATOM 1435 C CA . THR A 1 182 ? -5.898 5.664 -7.304 1.00 88.06 182 THR A CA 1
ATOM 1436 C C . THR A 1 182 ? -4.517 6.286 -7.511 1.00 88.06 182 THR A C 1
ATOM 1438 O O . THR A 1 182 ? -3.521 5.593 -7.735 1.00 88.06 182 THR A O 1
ATOM 1441 N N . GLU A 1 183 ? -4.482 7.620 -7.525 1.00 91.12 183 GLU A N 1
ATOM 1442 C CA . GLU A 1 183 ? -3.323 8.403 -7.970 1.00 91.12 183 GLU A CA 1
ATOM 1443 C C . GLU A 1 183 ? -2.095 8.240 -7.075 1.00 91.12 183 GLU A C 1
ATOM 1445 O O . GLU A 1 183 ? -0.985 8.098 -7.583 1.00 91.12 183 GLU A O 1
ATOM 1450 N N . LEU A 1 184 ? -2.291 8.217 -5.755 1.00 90.31 184 LEU A N 1
ATOM 1451 C CA . LEU A 1 184 ? -1.208 8.089 -4.780 1.00 90.31 184 LEU A CA 1
ATOM 1452 C C . LEU A 1 184 ? -0.424 6.790 -5.004 1.00 90.31 184 LEU A C 1
ATOM 1454 O O . LEU A 1 184 ? 0.802 6.797 -5.105 1.00 90.31 184 LEU A O 1
ATOM 1458 N N . GLU A 1 185 ? -1.151 5.684 -5.113 1.00 92.19 185 GLU A N 1
ATOM 1459 C CA . GLU A 1 185 ? -0.624 4.341 -5.304 1.00 92.19 185 GLU A CA 1
ATOM 1460 C C . GLU A 1 185 ? 0.077 4.234 -6.657 1.00 92.19 185 GLU A C 1
ATOM 1462 O O . GLU A 1 185 ? 1.230 3.807 -6.728 1.00 92.19 185 GLU A O 1
ATOM 1467 N N . ARG A 1 186 ? -0.593 4.683 -7.727 1.00 93.38 186 ARG A N 1
ATOM 1468 C CA . ARG A 1 186 ? -0.052 4.689 -9.091 1.00 93.38 186 ARG A CA 1
ATOM 1469 C C . ARG A 1 186 ? 1.281 5.433 -9.149 1.00 93.38 186 ARG A C 1
ATOM 1471 O O . ARG A 1 186 ? 2.273 4.888 -9.635 1.00 93.38 186 ARG A O 1
ATOM 1478 N N . ASN A 1 187 ? 1.308 6.656 -8.624 1.00 90.69 187 ASN A N 1
ATOM 1479 C CA . ASN A 1 187 ? 2.490 7.509 -8.645 1.00 90.69 187 ASN A CA 1
ATOM 1480 C C . ASN A 1 187 ? 3.625 6.884 -7.817 1.00 90.69 187 ASN A C 1
ATOM 1482 O O . ASN A 1 187 ? 4.768 6.876 -8.267 1.00 90.69 187 ASN A O 1
ATOM 1486 N N . ALA A 1 188 ? 3.326 6.282 -6.660 1.00 92.12 188 ALA A N 1
ATOM 1487 C CA . ALA A 1 188 ? 4.331 5.624 -5.825 1.00 92.12 188 ALA A CA 1
ATOM 1488 C C . ALA A 1 188 ? 5.012 4.434 -6.528 1.00 92.12 188 ALA A C 1
ATOM 1490 O O . ALA A 1 188 ? 6.241 4.331 -6.501 1.00 92.12 188 ALA A O 1
ATOM 1491 N N . PHE A 1 189 ? 4.248 3.558 -7.194 1.00 93.19 189 PHE A N 1
ATOM 1492 C CA . PHE A 1 189 ? 4.827 2.438 -7.950 1.00 93.19 189 PHE A CA 1
ATOM 1493 C C . PHE A 1 189 ? 5.672 2.912 -9.137 1.00 93.19 189 PHE A C 1
ATOM 1495 O O . PHE A 1 189 ? 6.762 2.385 -9.359 1.00 93.19 189 PHE A O 1
ATOM 1502 N N . ILE A 1 190 ? 5.202 3.917 -9.880 1.00 90.38 190 ILE A N 1
ATOM 1503 C CA . ILE A 1 190 ? 5.925 4.452 -11.042 1.00 90.38 190 ILE A CA 1
ATOM 1504 C C . ILE A 1 190 ? 7.212 5.154 -10.610 1.00 90.38 190 ILE A C 1
ATOM 1506 O O . ILE A 1 190 ? 8.261 4.927 -11.211 1.00 90.38 190 ILE A O 1
ATOM 1510 N N . GLN A 1 191 ? 7.173 5.939 -9.533 1.00 89.62 191 GLN A N 1
ATOM 1511 C CA . GLN A 1 191 ? 8.364 6.576 -8.972 1.00 89.62 191 GLN A CA 1
ATOM 1512 C C . GLN A 1 191 ? 9.374 5.547 -8.466 1.00 89.62 191 GLN A C 1
ATOM 1514 O O . GLN A 1 191 ? 10.572 5.699 -8.705 1.00 89.62 191 GLN A O 1
ATOM 1519 N N . ALA A 1 192 ? 8.918 4.480 -7.805 1.00 88.81 192 ALA A N 1
ATOM 1520 C CA . ALA A 1 192 ? 9.799 3.395 -7.388 1.00 88.81 192 ALA A CA 1
ATOM 1521 C C . ALA A 1 192 ? 10.469 2.726 -8.598 1.00 88.81 192 ALA A C 1
ATOM 1523 O O . ALA A 1 192 ? 11.696 2.620 -8.640 1.00 88.81 192 ALA A O 1
ATOM 1524 N N . LEU A 1 193 ? 9.689 2.355 -9.619 1.00 86.69 193 LEU A N 1
ATOM 1525 C CA . LEU A 1 193 ? 10.195 1.722 -10.839 1.00 86.69 193 LEU A CA 1
ATOM 1526 C C . LEU A 1 193 ? 11.178 2.630 -11.598 1.00 86.69 193 LEU A C 1
ATOM 1528 O O . LEU A 1 193 ? 12.238 2.177 -12.029 1.00 86.69 193 LEU A O 1
ATOM 1532 N N . SER A 1 194 ? 10.863 3.924 -11.690 1.00 83.75 194 SER A N 1
ATOM 1533 C CA . SER A 1 194 ? 11.732 4.965 -12.246 1.00 83.75 194 SER A CA 1
ATOM 1534 C C . SER A 1 194 ? 13.087 5.010 -11.533 1.00 83.75 194 SER A C 1
ATOM 1536 O O . SER A 1 194 ? 14.131 4.952 -12.186 1.00 83.75 194 SER A O 1
ATOM 1538 N N . ARG A 1 195 ? 13.116 4.992 -10.194 1.00 81.38 195 ARG A N 1
ATOM 1539 C CA . ARG A 1 195 ? 14.377 4.990 -9.428 1.00 81.38 195 ARG A CA 1
ATOM 1540 C C . ARG A 1 195 ? 15.227 3.749 -9.696 1.00 81.38 195 ARG A C 1
ATOM 1542 O O . ARG A 1 195 ? 16.448 3.874 -9.786 1.00 81.38 195 ARG A O 1
ATOM 1549 N N . PHE A 1 196 ? 14.610 2.582 -9.884 1.00 79.50 196 PHE A N 1
ATOM 1550 C CA . PHE A 1 196 ? 15.332 1.344 -10.201 1.00 79.50 196 PHE A CA 1
ATOM 1551 C C . PHE A 1 196 ? 15.965 1.329 -11.601 1.00 79.50 196 PHE A C 1
ATOM 1553 O O . PHE A 1 196 ? 16.890 0.553 -11.836 1.00 79.50 196 PHE A O 1
ATOM 1560 N N . THR A 1 197 ? 15.561 2.215 -12.519 1.00 70.19 197 THR A N 1
ATOM 1561 C CA . THR A 1 197 ? 16.268 2.352 -13.808 1.00 70.19 197 THR A CA 1
ATOM 1562 C C . THR A 1 197 ? 17.655 2.991 -13.668 1.00 70.19 197 THR A C 1
ATOM 1564 O O . THR A 1 197 ? 18.473 2.853 -14.574 1.00 70.19 197 THR A O 1
ATOM 1567 N N . LEU A 1 198 ? 17.951 3.657 -12.538 1.00 66.75 198 LEU A N 1
ATOM 1568 C CA . LEU A 1 198 ? 19.224 4.329 -12.210 1.00 66.75 198 LEU A CA 1
ATOM 1569 C C . LEU A 1 198 ? 19.680 5.416 -13.207 1.00 66.75 198 LEU A C 1
ATOM 1571 O O . LEU A 1 198 ? 20.723 6.032 -13.004 1.00 66.75 198 LEU A O 1
ATOM 1575 N N . LEU A 1 199 ? 18.867 5.730 -14.219 1.00 57.03 199 LEU A N 1
ATOM 1576 C CA . LEU A 1 199 ? 19.122 6.769 -15.225 1.00 57.03 199 LEU A CA 1
ATOM 1577 C C . LEU A 1 199 ? 19.027 8.191 -14.652 1.00 57.03 199 LEU A C 1
ATOM 1579 O O . LEU A 1 199 ? 19.570 9.131 -15.219 1.00 57.03 199 LEU A O 1
ATOM 1583 N N . MET A 1 200 ? 18.340 8.357 -13.521 1.00 52.06 200 MET A N 1
ATOM 1584 C CA . MET A 1 200 ? 18.130 9.653 -12.871 1.00 52.06 200 MET A CA 1
ATOM 1585 C C . MET A 1 200 ? 19.204 10.031 -11.838 1.00 52.06 200 MET A C 1
ATOM 1587 O O . MET A 1 200 ? 19.146 11.125 -11.274 1.00 52.06 200 MET A O 1
ATOM 1591 N N . THR A 1 201 ? 20.176 9.158 -11.565 1.00 53.28 201 THR A N 1
ATOM 1592 C CA . THR A 1 201 ? 21.207 9.417 -10.553 1.00 53.28 201 THR A CA 1
ATOM 1593 C C . THR A 1 201 ? 22.382 10.172 -11.171 1.00 53.28 201 THR A C 1
ATOM 1595 O O . THR A 1 201 ? 23.265 9.588 -11.784 1.00 53.28 201 THR A O 1
ATOM 1598 N N . THR A 1 202 ? 22.416 11.491 -10.977 1.00 48.94 202 THR A N 1
ATOM 1599 C CA . THR A 1 202 ? 23.423 12.406 -11.549 1.00 48.94 202 THR A CA 1
ATOM 1600 C C . THR A 1 202 ? 24.844 12.233 -10.977 1.00 48.94 202 THR A C 1
ATOM 1602 O O . THR A 1 202 ? 25.784 12.801 -11.522 1.00 48.94 202 THR A O 1
ATOM 1605 N N . SER A 1 203 ? 25.046 11.480 -9.887 1.00 42.50 203 SER A N 1
ATOM 1606 C CA . SER A 1 203 ? 26.276 11.611 -9.079 1.00 42.50 203 SER A CA 1
ATOM 1607 C C . SER A 1 203 ? 27.254 10.440 -9.057 1.00 42.50 203 SER A C 1
ATOM 1609 O O . SER A 1 203 ? 28.350 10.632 -8.538 1.00 42.50 203 SER A O 1
ATOM 1611 N N . GLN A 1 204 ? 26.948 9.256 -9.586 1.00 40.97 204 GLN A N 1
ATOM 1612 C CA . GLN A 1 204 ? 27.915 8.150 -9.563 1.00 40.97 204 GLN A CA 1
ATOM 1613 C C . GLN A 1 204 ? 27.840 7.328 -10.846 1.00 40.97 204 GLN A C 1
ATOM 1615 O O . GLN A 1 204 ? 26.761 7.123 -11.396 1.00 40.97 204 GLN A O 1
ATOM 1620 N N . VAL A 1 205 ? 28.999 6.860 -11.316 1.00 46.34 205 VAL A N 1
ATOM 1621 C CA . VAL A 1 205 ? 29.126 5.859 -12.383 1.00 46.34 205 VAL A CA 1
ATOM 1622 C C . VAL A 1 205 ? 28.558 4.550 -11.836 1.00 46.34 205 VAL A C 1
ATOM 1624 O O . VAL A 1 205 ? 29.281 3.715 -11.301 1.00 46.34 205 VAL A O 1
ATOM 1627 N N . ILE A 1 206 ? 27.235 4.422 -11.865 1.00 54.56 206 ILE A N 1
ATOM 1628 C CA . ILE A 1 206 ? 26.541 3.213 -11.446 1.00 54.56 206 ILE A CA 1
ATOM 1629 C C . ILE A 1 206 ? 26.553 2.265 -12.638 1.00 54.56 206 ILE A C 1
ATOM 1631 O O . ILE A 1 206 ? 26.067 2.593 -13.720 1.00 54.56 206 ILE A O 1
ATOM 1635 N N . GLU A 1 207 ? 27.127 1.085 -12.439 1.00 54.22 207 GLU A N 1
ATOM 1636 C CA . GLU A 1 207 ? 27.099 0.015 -13.425 1.00 54.22 207 GLU A CA 1
ATOM 1637 C C . GLU A 1 207 ? 25.640 -0.394 -13.690 1.00 54.22 207 GLU A C 1
ATOM 1639 O O . GLU A 1 207 ? 24.922 -0.847 -12.793 1.00 54.22 207 GLU A O 1
ATOM 1644 N N . ILE A 1 208 ? 25.169 -0.182 -14.922 1.00 61.78 208 ILE A N 1
ATOM 1645 C CA . ILE A 1 208 ? 23.810 -0.552 -15.323 1.00 61.78 208 ILE A CA 1
ATOM 1646 C C . ILE A 1 208 ? 23.754 -2.077 -15.424 1.00 61.78 208 ILE A C 1
ATOM 1648 O O . ILE A 1 208 ? 24.267 -2.673 -16.368 1.00 61.78 208 ILE A O 1
ATOM 1652 N N . LYS A 1 209 ? 23.112 -2.712 -14.442 1.00 66.38 209 LYS A N 1
ATOM 1653 C CA . LYS A 1 209 ? 22.870 -4.158 -14.428 1.00 66.38 209 LYS A CA 1
ATOM 1654 C C . LYS A 1 209 ? 21.694 -4.517 -15.344 1.00 66.38 209 LYS A C 1
ATOM 1656 O O . LYS A 1 209 ? 20.802 -3.698 -15.566 1.00 66.38 209 LYS A O 1
ATOM 1661 N N . ALA A 1 210 ? 21.634 -5.770 -15.803 1.00 67.00 210 ALA A N 1
ATOM 1662 C CA . ALA A 1 210 ? 20.540 -6.285 -16.640 1.00 67.00 210 ALA A CA 1
ATOM 1663 C C . ALA A 1 210 ? 19.144 -6.021 -16.037 1.00 67.00 210 ALA A C 1
ATOM 1665 O O . ALA A 1 210 ? 18.217 -5.653 -16.755 1.00 67.00 210 ALA A O 1
ATOM 1666 N N . LYS A 1 211 ? 19.015 -6.092 -14.704 1.00 72.06 211 LYS A N 1
ATOM 1667 C CA . LYS A 1 211 ? 17.769 -5.782 -13.986 1.00 72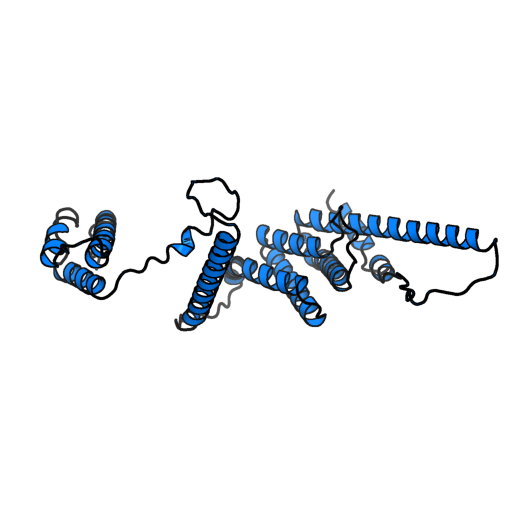.06 211 LYS A CA 1
ATOM 1668 C C . LYS A 1 211 ? 17.263 -4.352 -14.202 1.00 72.06 211 LYS A C 1
ATOM 1670 O O . LYS A 1 211 ? 16.060 -4.146 -14.303 1.00 72.06 211 LYS A O 1
ATOM 1675 N N . ASN A 1 212 ? 18.159 -3.376 -14.352 1.00 77.25 212 ASN A N 1
ATOM 1676 C CA . ASN A 1 212 ? 17.785 -1.977 -14.582 1.00 77.25 212 ASN A CA 1
ATOM 1677 C C 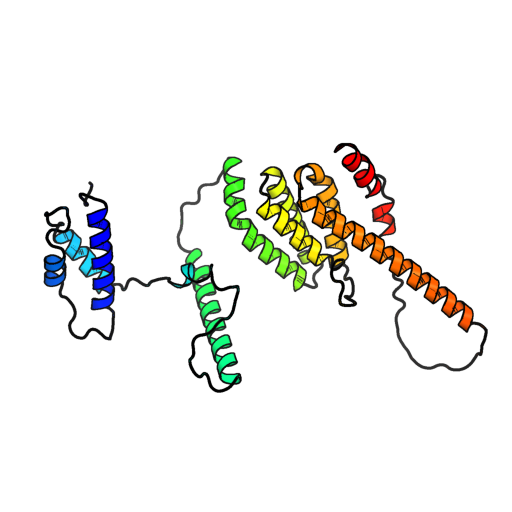. ASN A 1 212 ? 17.199 -1.792 -15.992 1.00 77.25 212 ASN A C 1
ATOM 1679 O O . ASN A 1 212 ? 16.275 -1.005 -16.191 1.00 77.25 212 ASN A O 1
ATOM 1683 N N . VAL A 1 213 ? 17.709 -2.554 -16.967 1.00 76.31 213 VAL A N 1
ATOM 1684 C CA . VAL A 1 213 ? 17.173 -2.591 -18.336 1.00 76.31 213 VAL A CA 1
ATOM 1685 C C . VAL A 1 213 ? 15.782 -3.227 -18.347 1.00 76.31 213 VAL A C 1
ATOM 1687 O O . VAL A 1 213 ? 14.888 -2.717 -19.018 1.00 76.31 213 VAL A O 1
ATOM 1690 N N . GLU A 1 214 ? 15.565 -4.287 -17.568 1.00 78.88 214 GLU A N 1
ATOM 1691 C CA . GLU A 1 214 ? 14.234 -4.889 -17.410 1.00 78.88 214 GLU A CA 1
ATOM 1692 C C . GLU A 1 214 ? 13.245 -3.954 -16.696 1.00 78.88 214 GLU A C 1
ATOM 1694 O O . GLU A 1 214 ? 12.085 -3.867 -17.103 1.00 78.88 214 GLU A O 1
ATOM 1699 N N . CYS A 1 215 ? 13.694 -3.163 -15.714 1.00 82.56 215 CYS A N 1
ATOM 1700 C CA . CYS A 1 215 ? 12.871 -2.107 -15.107 1.00 82.56 215 CYS A CA 1
ATOM 1701 C C . CYS A 1 215 ? 12.413 -1.084 -16.155 1.00 82.56 215 CYS A C 1
ATOM 1703 O O . CYS A 1 215 ? 11.242 -0.717 -16.197 1.00 82.56 215 CYS A O 1
ATOM 1705 N N . LEU A 1 216 ? 13.323 -0.655 -17.033 1.00 80.88 216 LEU A N 1
ATOM 1706 C CA . LEU A 1 216 ? 13.025 0.300 -18.097 1.00 80.88 216 LEU A CA 1
ATOM 1707 C C . LEU A 1 216 ? 12.057 -0.279 -19.138 1.00 80.88 216 LEU A C 1
ATOM 1709 O O . LEU A 1 216 ? 11.107 0.396 -19.530 1.00 80.88 216 LEU A O 1
ATOM 1713 N N . LYS A 1 217 ? 12.260 -1.533 -19.562 1.00 82.62 217 LYS A N 1
ATOM 1714 C CA . LYS A 1 217 ? 11.321 -2.237 -20.452 1.00 82.62 217 LYS A CA 1
ATOM 1715 C C . LYS A 1 217 ? 9.929 -2.315 -19.836 1.00 82.62 217 LYS A C 1
ATOM 1717 O O . LYS A 1 217 ? 8.946 -2.026 -20.511 1.00 82.62 217 LYS A O 1
ATOM 1722 N N . THR A 1 218 ? 9.863 -2.649 -18.551 1.00 86.06 218 THR A N 1
ATOM 1723 C CA . THR A 1 218 ? 8.614 -2.704 -17.788 1.00 86.06 218 THR A CA 1
ATOM 1724 C C . THR A 1 218 ? 7.938 -1.332 -17.745 1.00 86.06 218 THR A C 1
ATOM 1726 O O . THR A 1 218 ? 6.752 -1.222 -18.041 1.00 86.06 218 THR A O 1
ATOM 1729 N N . LEU A 1 219 ? 8.698 -0.267 -17.467 1.00 86.81 219 LEU A N 1
ATOM 1730 C CA . LEU A 1 219 ? 8.197 1.109 -17.423 1.00 86.81 219 LEU A CA 1
ATOM 1731 C C . LEU A 1 219 ? 7.607 1.554 -18.772 1.00 86.81 219 LEU A C 1
ATOM 1733 O O . LEU A 1 219 ? 6.527 2.139 -18.816 1.00 86.81 219 LEU A O 1
ATOM 1737 N N . ILE A 1 220 ? 8.288 1.238 -19.877 1.00 84.50 220 ILE A N 1
ATOM 1738 C CA . ILE A 1 220 ? 7.810 1.544 -21.234 1.00 84.50 220 ILE A CA 1
ATOM 1739 C C . ILE A 1 220 ? 6.577 0.704 -21.578 1.00 84.50 220 ILE A C 1
ATOM 1741 O O . ILE A 1 220 ? 5.627 1.230 -22.151 1.00 84.50 220 ILE A O 1
ATOM 1745 N N . SER A 1 221 ? 6.554 -0.577 -21.199 1.00 86.75 221 SER A N 1
ATOM 1746 C CA . SER A 1 221 ? 5.386 -1.437 -21.407 1.00 86.75 221 SER A CA 1
ATOM 1747 C C . SER A 1 221 ? 4.150 -0.881 -20.699 1.00 86.75 221 SER A C 1
ATOM 1749 O O . SER A 1 221 ? 3.081 -0.846 -21.298 1.00 86.75 221 SER A O 1
ATOM 1751 N N . VAL A 1 222 ? 4.295 -0.406 -19.459 1.00 86.75 222 VAL A N 1
ATOM 1752 C CA . VAL A 1 222 ? 3.208 0.239 -18.705 1.00 86.75 222 VAL A CA 1
ATOM 1753 C C . VAL A 1 222 ? 2.735 1.514 -19.406 1.00 86.75 222 VAL A C 1
ATOM 1755 O O . VAL A 1 222 ? 1.533 1.730 -19.541 1.00 86.75 222 VAL A O 1
ATOM 1758 N N . ALA A 1 223 ? 3.657 2.337 -19.916 1.00 85.25 223 ALA A N 1
ATOM 1759 C CA . ALA A 1 223 ? 3.299 3.525 -20.692 1.00 85.25 223 ALA A CA 1
ATOM 1760 C C . ALA A 1 223 ? 2.469 3.186 -21.943 1.00 85.25 223 ALA A C 1
ATOM 1762 O O . ALA A 1 223 ? 1.547 3.917 -22.286 1.00 85.25 223 ALA A O 1
ATOM 1763 N N . GLN A 1 224 ? 2.749 2.051 -22.593 1.00 82.12 224 GLN A N 1
ATOM 1764 C CA . GLN A 1 224 ? 2.002 1.584 -23.765 1.00 82.12 224 GLN A CA 1
ATOM 1765 C C . GLN A 1 224 ? 0.620 1.017 -23.428 1.00 82.12 224 GLN A C 1
ATOM 1767 O O . GLN A 1 224 ? -0.314 1.190 -24.208 1.00 82.12 224 GLN A O 1
ATOM 1772 N N . THR A 1 225 ? 0.475 0.301 -22.310 1.00 83.38 225 THR A N 1
ATOM 1773 C CA . THR A 1 225 ? -0.784 -0.381 -21.960 1.00 83.38 225 THR A CA 1
ATOM 1774 C C . THR A 1 225 ? -1.762 0.498 -21.191 1.00 83.38 225 THR A C 1
ATOM 1776 O O . THR A 1 225 ? -2.975 0.281 -21.269 1.00 83.38 225 THR A O 1
ATOM 1779 N N . ASP A 1 226 ? -1.242 1.463 -20.433 1.00 82.56 226 ASP A N 1
ATOM 1780 C CA . ASP A 1 226 ? -1.986 2.239 -19.440 1.00 82.56 226 ASP A CA 1
ATOM 1781 C C . ASP A 1 226 ? -1.881 3.756 -19.634 1.00 82.56 226 ASP A C 1
ATOM 1783 O O . ASP A 1 226 ? -2.411 4.494 -18.807 1.00 82.56 226 ASP A O 1
ATOM 1787 N N . GLY A 1 227 ? -1.252 4.223 -20.720 1.00 81.19 227 GLY A N 1
ATOM 1788 C CA . GLY A 1 227 ? -0.930 5.632 -20.987 1.00 81.19 227 GLY A CA 1
ATOM 1789 C C . GLY A 1 227 ? -2.043 6.630 -20.652 1.00 81.19 227 GLY A C 1
ATOM 1790 O O . GLY A 1 227 ? -1.841 7.562 -19.872 1.00 81.19 227 GLY A O 1
ATOM 1791 N N . ASN A 1 228 ? -3.260 6.367 -21.128 1.00 81.25 228 ASN A N 1
ATOM 1792 C CA . ASN A 1 228 ? -4.433 7.225 -20.906 1.00 81.25 228 ASN A CA 1
ATOM 1793 C C . ASN A 1 228 ? -4.822 7.424 -19.427 1.00 81.25 228 ASN A C 1
ATOM 1795 O O . ASN A 1 228 ? -5.551 8.357 -19.098 1.00 81.25 228 ASN A O 1
ATOM 1799 N N . TYR A 1 229 ? -4.352 6.560 -18.527 1.00 82.81 229 TYR A N 1
ATOM 1800 C CA . TYR A 1 229 ? -4.716 6.543 -17.107 1.00 82.81 229 TYR A CA 1
ATOM 1801 C C . TYR A 1 229 ? -3.564 6.959 -16.184 1.00 82.81 229 TYR A C 1
ATOM 1803 O O . TYR A 1 229 ? -3.724 6.963 -14.958 1.00 82.81 229 TYR A O 1
ATOM 1811 N N . LEU A 1 230 ? -2.407 7.322 -16.747 1.00 79.31 230 LEU A N 1
ATOM 1812 C CA . LEU A 1 230 ? -1.211 7.667 -15.977 1.00 79.31 230 LEU A CA 1
ATOM 1813 C C . LEU A 1 230 ? -1.252 9.071 -15.366 1.00 79.31 230 LEU A C 1
ATOM 1815 O O . LEU A 1 230 ? -0.655 9.283 -14.310 1.00 79.31 230 LEU A O 1
ATOM 1819 N N . GLY A 1 231 ? -1.975 10.013 -15.978 1.00 83.00 231 GLY A N 1
ATOM 1820 C CA . GLY A 1 231 ? -2.080 11.388 -15.479 1.00 83.00 231 GLY A CA 1
ATOM 1821 C C . GLY A 1 231 ? -0.703 12.010 -15.218 1.00 83.00 231 GLY A C 1
ATOM 1822 O O . GLY A 1 231 ? 0.187 11.933 -16.062 1.00 83.00 231 GLY A O 1
ATOM 1823 N N . GLU A 1 232 ? -0.498 12.574 -14.026 1.00 81.12 232 GLU A N 1
ATOM 1824 C CA . GLU A 1 232 ? 0.767 13.219 -13.632 1.00 81.12 232 GLU A CA 1
ATOM 1825 C C . GLU A 1 232 ? 1.982 12.276 -13.623 1.00 81.12 232 GLU A C 1
ATOM 1827 O O . GLU A 1 232 ? 3.116 12.731 -13.779 1.00 81.12 232 GLU A O 1
ATOM 1832 N N . ALA A 1 233 ? 1.772 10.959 -13.514 1.00 84.81 233 ALA A N 1
ATOM 1833 C CA . ALA A 1 233 ? 2.863 9.986 -13.527 1.00 84.81 233 ALA A CA 1
ATOM 1834 C C . ALA A 1 233 ? 3.600 9.921 -14.876 1.00 84.81 233 ALA A C 1
ATOM 1836 O O . ALA A 1 233 ? 4.730 9.429 -14.939 1.00 84.81 233 ALA A O 1
ATOM 1837 N N . TRP A 1 234 ? 3.004 10.459 -15.949 1.00 85.81 234 TRP A N 1
ATOM 1838 C CA . TRP A 1 234 ? 3.683 10.645 -17.233 1.00 85.81 234 TRP A CA 1
ATOM 1839 C C . TRP A 1 234 ? 4.982 11.429 -17.105 1.00 85.81 234 TRP A C 1
ATOM 1841 O O . TRP A 1 234 ? 5.942 11.133 -17.815 1.00 85.81 234 TRP A O 1
ATOM 1851 N N . TYR A 1 235 ? 5.038 12.397 -16.190 1.00 83.81 235 TYR A N 1
ATOM 1852 C CA . TYR A 1 235 ? 6.229 13.209 -15.991 1.00 83.81 235 TYR A CA 1
ATOM 1853 C C . TYR A 1 235 ? 7.443 12.355 -15.607 1.00 83.81 235 TYR A C 1
ATOM 1855 O O . TYR A 1 235 ? 8.514 12.500 -16.199 1.00 83.81 235 TYR A O 1
ATOM 1863 N N . ASP A 1 236 ? 7.272 11.416 -14.674 1.00 82.06 236 ASP A N 1
ATOM 1864 C CA . ASP A 1 236 ? 8.351 10.535 -14.224 1.00 82.06 236 ASP A CA 1
ATOM 1865 C C . ASP A 1 236 ? 8.818 9.588 -15.342 1.00 82.06 236 ASP A C 1
ATOM 1867 O O . ASP A 1 236 ? 10.019 9.335 -15.486 1.00 82.06 236 ASP A O 1
ATOM 1871 N N . ILE A 1 237 ? 7.892 9.113 -16.182 1.00 84.25 237 ILE A N 1
ATOM 1872 C CA . ILE A 1 237 ? 8.196 8.240 -17.326 1.00 84.25 237 ILE A CA 1
ATOM 1873 C C . ILE A 1 237 ? 8.940 9.007 -18.424 1.00 84.25 237 ILE A C 1
ATOM 1875 O O . ILE A 1 237 ? 9.999 8.567 -18.876 1.00 84.25 237 ILE A O 1
ATOM 1879 N N . LEU A 1 238 ? 8.430 10.171 -18.832 1.00 81.81 238 LEU A N 1
ATOM 1880 C CA . LEU A 1 238 ? 9.057 11.017 -19.851 1.00 81.81 238 LEU A CA 1
ATOM 1881 C C . LEU A 1 238 ? 10.438 11.491 -19.409 1.00 81.81 238 LEU A C 1
ATOM 1883 O O . LEU A 1 238 ? 11.373 11.516 -20.209 1.00 81.81 238 LEU A O 1
ATOM 1887 N N . LYS A 1 239 ? 10.601 11.793 -18.119 1.00 79.44 239 LYS A N 1
ATOM 1888 C CA . LYS A 1 239 ? 11.904 12.114 -17.545 1.00 79.44 239 LYS A CA 1
ATOM 1889 C C . LYS A 1 239 ? 12.876 10.940 -17.669 1.00 79.44 239 LYS A C 1
ATOM 1891 O O . LYS A 1 239 ? 14.012 11.161 -18.079 1.00 79.44 239 LYS A O 1
ATOM 1896 N N . CYS A 1 240 ? 12.446 9.706 -17.393 1.00 76.75 240 CYS A N 1
ATOM 1897 C CA . CYS A 1 240 ? 13.283 8.517 -17.598 1.00 76.75 240 CYS A CA 1
ATOM 1898 C C . CYS A 1 240 ? 13.682 8.332 -19.065 1.00 76.75 240 CYS A C 1
ATOM 1900 O O . CYS A 1 240 ? 14.847 8.068 -19.353 1.00 76.75 240 CYS A O 1
ATOM 1902 N N . ILE A 1 241 ? 12.735 8.507 -19.990 1.00 76.56 241 ILE A N 1
ATOM 1903 C CA . ILE A 1 241 ? 12.977 8.401 -21.435 1.00 76.56 241 ILE A CA 1
ATOM 1904 C C . ILE A 1 241 ? 13.980 9.469 -21.897 1.00 76.56 241 ILE A C 1
ATOM 1906 O O . ILE A 1 241 ? 14.930 9.155 -22.608 1.00 76.56 241 ILE A O 1
ATOM 1910 N N . SER A 1 242 ? 13.818 10.717 -21.453 1.00 76.12 242 SER A N 1
ATOM 1911 C CA . SER A 1 242 ? 14.735 11.810 -21.794 1.00 76.12 242 SER A CA 1
ATOM 1912 C C . SER A 1 242 ? 16.154 11.554 -21.270 1.00 76.12 242 SER A C 1
ATOM 1914 O O . SER A 1 242 ? 17.131 11.752 -21.991 1.00 76.12 242 SER A O 1
ATOM 1916 N N . GLN A 1 243 ? 16.289 11.047 -20.040 1.00 71.75 243 GLN A N 1
ATOM 1917 C CA . GLN A 1 243 ? 17.597 10.676 -19.486 1.00 71.75 243 GLN A CA 1
ATOM 1918 C C . GLN A 1 243 ? 18.224 9.476 -20.209 1.00 71.75 243 GLN A C 1
ATOM 1920 O O . GLN A 1 243 ? 19.443 9.433 -20.371 1.00 71.75 243 GLN A O 1
ATOM 1925 N N . LEU A 1 244 ? 17.414 8.526 -20.689 1.00 70.50 244 LEU A N 1
ATOM 1926 C CA . LEU A 1 244 ? 17.887 7.417 -21.517 1.00 70.50 244 LEU A CA 1
ATOM 1927 C C . LEU A 1 244 ? 18.490 7.914 -22.837 1.00 70.50 244 LEU A C 1
ATOM 1929 O O . LEU A 1 244 ? 19.581 7.483 -23.204 1.00 70.50 244 LEU A O 1
ATOM 1933 N N . GLU A 1 245 ? 17.804 8.820 -23.537 1.00 67.38 245 GLU A N 1
ATOM 1934 C CA . GLU A 1 245 ? 18.285 9.395 -24.799 1.00 67.38 245 GLU A CA 1
ATOM 1935 C C . GLU A 1 245 ? 19.603 10.155 -24.598 1.00 67.38 245 GLU A C 1
ATOM 1937 O O . GLU A 1 245 ? 20.565 9.959 -25.345 1.00 67.38 245 GLU A O 1
ATOM 1942 N N . LEU A 1 246 ? 19.695 10.949 -23.525 1.00 66.88 246 LEU A N 1
ATOM 1943 C CA . LEU A 1 246 ? 20.938 11.617 -23.142 1.00 66.88 246 LEU A CA 1
ATOM 1944 C C . LEU A 1 246 ? 22.059 10.602 -22.877 1.00 66.88 246 LEU A C 1
ATOM 1946 O O . LEU A 1 246 ? 23.152 10.739 -23.429 1.00 66.88 246 LEU A O 1
ATOM 1950 N N . ALA A 1 247 ? 21.798 9.554 -22.091 1.00 65.31 247 ALA A N 1
ATOM 1951 C CA . ALA A 1 247 ? 22.781 8.513 -21.790 1.00 65.31 247 ALA A CA 1
ATOM 1952 C C . ALA A 1 247 ? 23.281 7.786 -23.054 1.00 65.31 247 ALA A C 1
ATOM 1954 O O . ALA A 1 247 ? 24.481 7.524 -23.181 1.00 65.31 247 ALA A O 1
ATOM 1955 N N . GLN A 1 248 ? 22.397 7.507 -24.017 1.00 63.22 248 GLN A N 1
ATOM 1956 C CA . GLN A 1 248 ? 22.773 6.929 -25.311 1.00 63.22 248 GLN A CA 1
ATOM 1957 C C . GLN A 1 248 ? 23.671 7.868 -26.118 1.00 63.22 248 GLN A C 1
ATOM 1959 O O . GLN A 1 248 ? 24.696 7.438 -26.649 1.00 63.22 248 GLN A O 1
ATOM 1964 N N . LEU A 1 249 ? 23.329 9.156 -26.175 1.00 59.53 249 LEU A N 1
ATOM 1965 C CA . LEU A 1 249 ? 24.089 10.157 -26.919 1.00 59.53 249 LEU A CA 1
ATOM 1966 C C . LEU A 1 249 ? 25.511 10.317 -26.354 1.00 59.53 249 LEU A C 1
ATOM 1968 O O . LEU A 1 249 ? 26.483 10.358 -27.113 1.00 59.53 249 LEU A O 1
ATOM 1972 N N . PHE A 1 250 ? 25.663 10.307 -25.026 1.00 59.97 250 PHE A N 1
ATOM 1973 C CA . PHE A 1 250 ? 26.978 10.297 -24.377 1.00 59.97 250 PHE A CA 1
ATOM 1974 C C . PHE A 1 250 ? 27.745 8.985 -24.602 1.00 59.97 250 PHE A C 1
ATOM 1976 O O . PHE A 1 250 ? 28.944 9.030 -24.886 1.00 59.97 250 PHE A O 1
ATOM 1983 N N . GLY A 1 251 ? 27.079 7.827 -24.548 1.00 57.34 251 GLY A N 1
ATOM 1984 C CA . GLY A 1 251 ? 27.700 6.524 -24.816 1.00 57.34 251 GLY A CA 1
ATOM 1985 C C . GLY A 1 251 ? 28.231 6.389 -26.250 1.00 57.34 251 GLY A C 1
ATOM 1986 O O . GLY A 1 251 ? 29.362 5.945 -26.464 1.00 57.34 251 GLY A O 1
ATOM 1987 N N . ILE A 1 252 ? 27.461 6.849 -27.240 1.00 50.97 252 ILE A N 1
ATOM 1988 C CA . ILE A 1 252 ? 27.853 6.857 -28.658 1.00 50.97 252 ILE A CA 1
ATOM 1989 C C . ILE A 1 252 ? 29.045 7.798 -28.891 1.00 50.97 252 ILE A C 1
ATOM 1991 O O . ILE A 1 252 ? 29.989 7.446 -29.605 1.00 50.97 252 ILE A O 1
ATOM 1995 N N . ASN A 1 253 ? 29.044 8.977 -28.265 1.00 41.59 253 ASN A N 1
ATOM 1996 C CA . ASN A 1 253 ? 30.126 9.952 -28.404 1.00 41.59 253 ASN A CA 1
ATOM 1997 C C . ASN A 1 253 ? 31.420 9.507 -27.702 1.00 41.59 253 ASN A C 1
ATOM 1999 O O . ASN A 1 253 ? 32.504 9.702 -28.252 1.00 41.59 253 ASN A O 1
ATOM 2003 N N . ALA A 1 254 ? 31.327 8.839 -26.549 1.00 46.31 254 ALA A N 1
ATOM 2004 C CA . ALA A 1 254 ? 32.478 8.241 -25.871 1.00 46.31 254 ALA A CA 1
ATOM 2005 C C . ALA A 1 254 ? 33.113 7.107 -26.698 1.00 46.31 254 ALA A C 1
ATOM 2007 O O . ALA A 1 254 ? 34.340 7.001 -26.766 1.00 46.31 254 ALA A O 1
ATOM 2008 N N . ASN A 1 255 ? 32.295 6.302 -27.385 1.00 44.84 255 ASN A N 1
ATOM 2009 C CA . ASN A 1 255 ? 32.775 5.258 -28.291 1.00 44.84 255 ASN A CA 1
ATOM 2010 C C . ASN A 1 255 ? 33.440 5.842 -29.548 1.00 44.84 255 ASN A C 1
ATOM 2012 O O . ASN A 1 255 ? 34.525 5.397 -29.919 1.00 44.84 255 ASN A O 1
ATOM 2016 N N . LYS A 1 256 ? 32.870 6.892 -30.160 1.00 44.81 256 LYS A N 1
ATOM 2017 C CA . LYS A 1 256 ? 33.510 7.619 -31.276 1.00 44.81 256 LYS A CA 1
ATOM 2018 C C . LYS A 1 256 ? 34.833 8.276 -30.868 1.00 44.81 256 LYS A C 1
ATOM 2020 O O . LYS A 1 256 ? 35.809 8.190 -31.609 1.00 44.81 256 LYS A O 1
ATOM 2025 N N . ALA A 1 257 ? 34.897 8.885 -29.684 1.00 48.38 257 ALA A N 1
ATOM 2026 C CA . ALA A 1 257 ? 36.129 9.467 -29.154 1.00 48.38 257 ALA A CA 1
ATOM 2027 C C . ALA A 1 257 ? 37.205 8.397 -28.892 1.00 48.38 257 ALA A C 1
ATOM 2029 O O . ALA A 1 257 ? 38.360 8.588 -29.264 1.00 48.38 257 ALA A O 1
ATOM 2030 N N . ARG A 1 258 ? 36.832 7.237 -28.331 1.00 43.25 258 ARG A N 1
ATOM 2031 C CA . ARG A 1 258 ? 37.750 6.101 -28.129 1.00 43.25 258 ARG A CA 1
ATOM 2032 C C . ARG A 1 258 ? 38.273 5.507 -29.436 1.00 43.25 258 ARG A C 1
ATOM 2034 O O . ARG A 1 258 ? 39.463 5.220 -29.520 1.00 43.25 258 ARG A O 1
ATOM 2041 N N . LEU A 1 259 ? 37.426 5.369 -30.456 1.00 47.97 259 LEU A N 1
ATOM 2042 C CA . LEU A 1 259 ? 37.837 4.909 -31.789 1.00 47.97 259 LEU A CA 1
ATOM 2043 C C . LEU A 1 259 ? 38.812 5.898 -32.455 1.00 47.97 259 LEU A C 1
ATOM 2045 O O . LEU A 1 259 ? 39.792 5.480 -33.067 1.00 47.97 259 LEU A O 1
ATOM 2049 N N . ASN A 1 260 ? 38.613 7.205 -32.263 1.00 46.38 260 ASN A N 1
ATOM 2050 C CA . ASN A 1 260 ? 39.537 8.228 -32.763 1.00 46.38 260 ASN A CA 1
ATOM 2051 C C . ASN A 1 2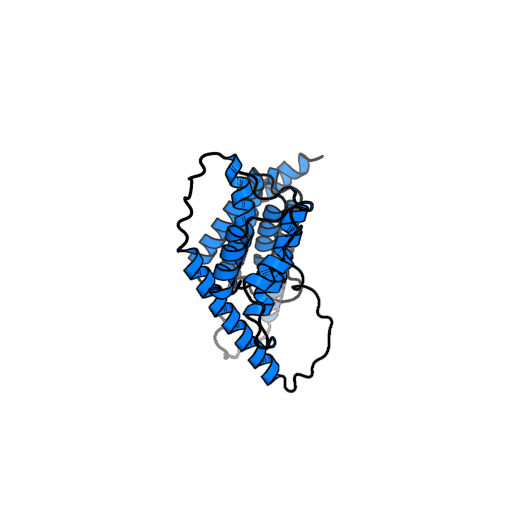60 ? 40.898 8.220 -32.039 1.00 46.38 260 ASN A C 1
ATOM 2053 O O . ASN A 1 260 ? 41.927 8.437 -32.681 1.00 46.38 260 ASN A O 1
ATOM 2057 N N . VAL A 1 261 ? 40.929 7.927 -30.732 1.00 50.34 261 VAL A N 1
ATOM 2058 C CA . VAL A 1 261 ? 42.177 7.777 -29.955 1.00 50.34 261 VAL A CA 1
ATOM 2059 C C . VAL A 1 261 ? 42.914 6.479 -30.313 1.00 50.34 261 VAL A C 1
ATOM 2061 O O . VAL A 1 261 ? 44.139 6.493 -30.441 1.00 50.34 261 VAL A O 1
ATOM 2064 N N . ALA A 1 262 ? 42.188 5.379 -30.544 1.00 47.81 262 ALA A N 1
ATOM 2065 C CA . ALA A 1 262 ? 42.761 4.115 -31.015 1.00 47.81 262 ALA A CA 1
ATOM 2066 C C . ALA A 1 262 ? 43.381 4.248 -32.419 1.00 47.81 262 ALA A C 1
ATOM 2068 O O . ALA A 1 262 ? 44.461 3.714 -32.665 1.00 47.81 262 ALA A O 1
ATOM 2069 N N . ASN A 1 263 ? 42.763 5.038 -33.306 1.00 44.66 263 ASN A N 1
ATOM 2070 C CA . ASN A 1 263 ? 43.322 5.347 -34.625 1.00 44.66 263 ASN A CA 1
ATOM 2071 C C . ASN A 1 263 ? 44.569 6.250 -34.562 1.00 44.66 263 ASN A C 1
ATOM 2073 O O . ASN A 1 263 ? 45.444 6.123 -35.414 1.00 44.66 263 ASN A O 1
ATOM 2077 N N . HIS A 1 264 ? 44.704 7.118 -33.550 1.00 45.06 264 HIS A N 1
ATOM 2078 C CA . HIS A 1 264 ? 45.921 7.923 -33.350 1.00 45.06 264 HIS A CA 1
ATOM 2079 C C . HIS A 1 264 ? 47.097 7.125 -32.757 1.00 45.06 264 HIS A C 1
ATOM 2081 O O . HIS A 1 264 ? 48.249 7.473 -33.001 1.00 45.06 264 HIS A O 1
ATOM 2087 N N . HIS A 1 265 ? 46.837 6.043 -32.014 1.00 42.97 265 HIS A N 1
ATOM 2088 C CA . HIS A 1 265 ? 47.891 5.183 -31.454 1.00 42.97 265 HIS A CA 1
ATOM 2089 C C . HIS A 1 265 ? 48.444 4.139 -32.438 1.00 42.97 265 HIS A C 1
ATOM 2091 O O . HIS A 1 265 ? 49.444 3.495 -32.134 1.00 42.97 265 HIS A O 1
ATOM 2097 N N . HIS A 1 266 ? 47.861 3.982 -33.631 1.00 41.06 266 HIS A N 1
ATOM 2098 C CA . HIS A 1 266 ? 48.348 3.005 -34.613 1.00 41.06 266 HIS A CA 1
ATOM 2099 C C . HIS A 1 266 ? 49.564 3.480 -35.434 1.00 41.06 266 HIS A C 1
ATOM 2101 O O . HIS A 1 266 ? 50.064 2.730 -36.268 1.00 41.06 266 HIS A O 1
ATOM 2107 N N . HIS A 1 267 ? 50.073 4.695 -35.190 1.00 38.84 267 HIS A N 1
ATOM 2108 C CA . HIS A 1 267 ? 51.230 5.246 -35.908 1.00 38.84 267 HIS A CA 1
ATOM 2109 C C . HIS A 1 267 ? 52.552 5.290 -35.122 1.00 38.84 267 HIS A C 1
ATOM 2111 O O . HIS A 1 267 ? 53.562 5.676 -35.706 1.00 38.84 267 HIS A O 1
ATOM 2117 N N . HIS A 1 268 ? 52.615 4.843 -33.859 1.00 35.22 268 HIS A N 1
ATOM 2118 C CA . HIS A 1 268 ? 53.889 4.769 -33.130 1.00 35.22 268 HIS A CA 1
ATOM 2119 C C . HIS A 1 268 ? 54.079 3.458 -32.343 1.00 35.22 268 HIS A C 1
ATOM 2121 O O . HIS A 1 268 ? 53.541 3.268 -31.261 1.00 35.22 268 HIS A O 1
ATOM 2127 N N . HIS A 1 269 ? 54.953 2.622 -32.912 1.00 33.09 269 HIS A N 1
ATOM 2128 C CA . HIS A 1 269 ? 55.804 1.587 -32.308 1.00 33.09 269 HIS A CA 1
ATOM 2129 C C . HIS A 1 269 ? 55.207 0.290 -31.726 1.00 33.09 269 HIS A C 1
ATOM 2131 O O . HIS A 1 269 ? 54.673 0.211 -30.626 1.00 33.09 269 HIS A O 1
ATOM 2137 N N . GLN A 1 270 ? 55.499 -0.777 -32.479 1.00 38.00 270 GLN A N 1
ATOM 2138 C CA . GLN A 1 270 ? 55.810 -2.141 -32.042 1.00 38.00 270 GLN A CA 1
ATOM 2139 C C . GLN A 1 270 ? 56.709 -2.206 -30.782 1.00 38.00 270 GLN A C 1
ATOM 2141 O O . GLN A 1 270 ? 57.662 -1.438 -30.671 1.00 38.00 270 GLN A O 1
ATOM 2146 N N . TYR A 1 271 ? 56.457 -3.244 -29.964 1.00 27.94 271 TYR A N 1
ATOM 2147 C CA . TYR A 1 271 ? 57.197 -3.780 -28.796 1.00 27.94 271 TYR A CA 1
ATOM 2148 C C . TYR A 1 271 ? 56.821 -3.257 -27.393 1.00 27.94 271 TYR A C 1
ATOM 2150 O O . TYR A 1 271 ? 57.448 -2.342 -26.883 1.00 27.94 271 TYR A O 1
ATOM 2158 N N . GLN A 1 272 ? 55.903 -3.944 -26.698 1.00 28.09 272 GLN A N 1
ATOM 2159 C CA . GLN A 1 272 ? 56.222 -4.894 -25.610 1.00 28.09 272 GLN A CA 1
ATOM 2160 C C . GLN A 1 272 ? 54.935 -5.429 -24.957 1.00 28.09 272 GLN A C 1
ATOM 2162 O O . GLN A 1 272 ? 54.069 -4.681 -24.515 1.00 28.09 272 GLN A O 1
ATOM 2167 N N . ASN A 1 273 ? 54.835 -6.757 -24.900 1.00 35.97 273 ASN A N 1
ATOM 2168 C CA . ASN A 1 273 ? 53.866 -7.488 -24.092 1.00 35.97 273 ASN A CA 1
ATOM 2169 C C . ASN A 1 273 ? 54.105 -7.200 -22.603 1.00 35.97 273 ASN A C 1
ATOM 2171 O O . ASN A 1 273 ? 55.239 -7.352 -22.161 1.00 35.97 273 ASN A O 1
ATOM 2175 N N . LEU A 1 274 ? 53.055 -6.870 -21.845 1.00 28.70 274 LEU A N 1
ATOM 2176 C CA . LEU A 1 274 ? 52.664 -7.501 -20.573 1.00 28.70 274 LEU A CA 1
ATOM 2177 C C . LEU A 1 274 ? 51.404 -6.806 -20.010 1.00 28.70 274 LEU A C 1
ATOM 2179 O O . LEU A 1 274 ? 51.238 -5.599 -20.141 1.00 28.70 274 LEU A O 1
ATOM 2183 N N . THR A 1 275 ? 50.575 -7.591 -19.316 1.00 26.92 275 THR A N 1
ATOM 2184 C CA . THR A 1 275 ? 49.276 -7.290 -18.666 1.00 26.92 275 THR A CA 1
ATOM 2185 C C . THR A 1 275 ? 48.043 -7.513 -19.565 1.00 26.92 275 THR A C 1
ATOM 2187 O O . THR A 1 275 ? 47.596 -6.648 -20.302 1.00 26.92 275 THR A O 1
ATOM 2190 N N . SER A 1 276 ? 47.623 -8.762 -19.789 1.00 30.47 276 SER A N 1
ATOM 2191 C CA . SER A 1 276 ? 46.776 -9.608 -18.921 1.00 30.47 276 SER A CA 1
ATOM 2192 C C . SER A 1 276 ? 45.364 -9.054 -18.671 1.00 30.47 276 SER A C 1
ATOM 2194 O O . SER A 1 276 ? 45.191 -8.117 -17.902 1.00 30.47 276 SER A O 1
ATOM 2196 N N . ASN A 1 277 ? 44.377 -9.741 -19.258 1.00 29.38 277 ASN A N 1
ATOM 2197 C CA . ASN A 1 277 ? 42.969 -9.811 -18.857 1.00 29.38 277 ASN A CA 1
ATOM 2198 C C . ASN A 1 277 ? 42.237 -8.487 -18.589 1.00 29.38 277 ASN A C 1
ATOM 2200 O O . ASN A 1 277 ? 42.045 -8.079 -17.448 1.00 29.38 277 ASN A O 1
ATOM 2204 N N . SER A 1 278 ? 41.638 -7.926 -19.637 1.00 25.98 278 SER A N 1
ATOM 2205 C CA . SER A 1 278 ? 40.332 -7.290 -19.480 1.00 25.98 278 SER A CA 1
ATOM 2206 C C . SER A 1 278 ? 39.467 -7.703 -20.662 1.00 25.98 278 SER A C 1
ATOM 2208 O O . SER A 1 278 ? 39.702 -7.312 -21.803 1.00 25.98 278 SER A O 1
ATOM 2210 N N . SER A 1 279 ? 38.545 -8.620 -20.387 1.00 25.56 279 SER A N 1
ATOM 2211 C CA . SER A 1 279 ? 37.533 -9.110 -21.312 1.00 25.56 279 SER A CA 1
ATOM 2212 C C . SER A 1 279 ? 36.826 -7.941 -21.993 1.00 25.56 279 SER A C 1
ATOM 2214 O O . SER A 1 279 ? 36.302 -7.047 -21.330 1.00 25.56 279 SER A O 1
ATOM 2216 N N . ALA A 1 280 ? 36.820 -7.968 -23.323 1.00 27.95 280 ALA A N 1
ATOM 2217 C CA . ALA A 1 280 ? 36.077 -7.060 -24.176 1.00 27.95 280 ALA A CA 1
ATOM 2218 C C . ALA A 1 280 ? 34.579 -7.103 -23.827 1.00 27.95 280 ALA A C 1
ATOM 2220 O O . ALA A 1 280 ? 33.843 -7.960 -24.309 1.00 27.95 280 ALA A O 1
ATOM 2221 N N . TYR A 1 281 ? 34.115 -6.174 -22.992 1.00 30.62 281 TYR A N 1
ATOM 2222 C CA . TYR A 1 281 ? 32.692 -5.890 -22.857 1.00 30.62 281 TYR A CA 1
ATOM 2223 C C . TYR A 1 281 ? 32.300 -4.960 -23.997 1.00 30.62 281 TYR A C 1
ATOM 2225 O O . TYR A 1 281 ? 32.337 -3.735 -23.888 1.00 30.62 281 TYR A O 1
ATOM 2233 N N . THR A 1 282 ? 31.965 -5.561 -25.134 1.00 27.44 282 THR A N 1
ATOM 2234 C CA . THR A 1 282 ? 31.239 -4.897 -26.209 1.00 27.44 282 THR A CA 1
ATOM 2235 C C . THR A 1 282 ? 29.929 -4.392 -25.610 1.00 27.44 282 THR A C 1
ATOM 2237 O O . THR A 1 282 ? 28.989 -5.159 -25.422 1.00 27.44 282 THR A O 1
ATOM 2240 N N . PHE A 1 283 ? 29.855 -3.104 -25.274 1.00 34.62 283 PHE A N 1
ATOM 2241 C CA . PHE A 1 283 ? 28.616 -2.442 -24.860 1.00 34.62 283 PHE A CA 1
ATOM 2242 C C . PHE A 1 283 ? 27.738 -2.219 -26.104 1.00 34.62 283 PHE A C 1
ATOM 2244 O O . PHE A 1 283 ? 27.400 -1.097 -26.467 1.00 34.62 283 PHE A O 1
ATOM 2251 N N . SER A 1 284 ? 27.420 -3.305 -26.813 1.00 35.09 284 SER A N 1
ATOM 2252 C CA . SER A 1 284 ? 26.310 -3.355 -27.756 1.00 35.09 284 SER A CA 1
ATOM 2253 C C . SER A 1 284 ? 25.061 -3.462 -26.902 1.00 35.09 284 SER A C 1
ATOM 2255 O O . SER A 1 284 ? 24.547 -4.552 -26.652 1.00 35.09 284 SER A O 1
ATOM 2257 N N . LEU A 1 285 ? 24.632 -2.331 -26.356 1.00 42.28 285 LEU A N 1
ATOM 2258 C CA . LEU A 1 285 ? 23.383 -2.288 -25.627 1.00 42.28 285 LEU A CA 1
ATOM 2259 C C . LEU A 1 285 ? 22.255 -2.780 -26.551 1.00 42.28 285 LEU A C 1
ATOM 2261 O O . LEU A 1 285 ? 22.139 -2.276 -27.668 1.00 42.28 285 LEU A O 1
ATOM 2265 N N . PRO A 1 286 ? 21.384 -3.697 -26.103 1.00 41.03 286 PRO A N 1
ATOM 2266 C CA . PRO A 1 286 ? 20.257 -4.212 -26.883 1.00 41.03 286 PRO A CA 1
ATOM 2267 C C . PRO A 1 286 ? 19.117 -3.178 -27.021 1.00 41.03 286 PRO A C 1
ATOM 2269 O O . PRO A 1 286 ? 17.940 -3.535 -27.021 1.00 41.03 286 PRO A O 1
ATOM 2272 N N . PHE A 1 287 ? 19.445 -1.883 -27.091 1.00 41.84 287 PHE A N 1
ATOM 2273 C CA . PHE A 1 287 ? 18.484 -0.785 -27.158 1.00 41.84 287 PHE A CA 1
ATOM 2274 C C . PHE A 1 287 ? 18.008 -0.488 -28.577 1.00 41.84 287 PHE A C 1
ATOM 2276 O O . PHE A 1 287 ? 16.904 0.027 -28.716 1.00 41.84 287 PHE A O 1
ATOM 2283 N N . ASP A 1 288 ? 18.751 -0.858 -29.623 1.00 39.31 288 ASP A N 1
ATOM 2284 C CA . ASP A 1 288 ? 18.333 -0.582 -31.007 1.00 39.31 288 ASP A CA 1
ATOM 2285 C C . ASP A 1 288 ? 16.966 -1.221 -31.330 1.00 39.31 288 ASP A C 1
ATOM 2287 O O . ASP A 1 288 ? 16.100 -0.593 -31.937 1.00 39.31 288 ASP A O 1
ATOM 2291 N N . ASN A 1 289 ? 16.674 -2.408 -30.790 1.00 41.50 289 ASN A N 1
ATOM 2292 C CA . ASN A 1 289 ? 15.371 -3.060 -30.976 1.00 41.50 289 ASN A CA 1
ATOM 2293 C C . ASN A 1 289 ? 14.215 -2.409 -30.187 1.00 41.50 289 ASN A C 1
ATOM 2295 O O . ASN A 1 289 ? 13.052 -2.653 -30.507 1.00 41.50 289 ASN A O 1
ATOM 2299 N N . LEU A 1 290 ? 14.503 -1.572 -29.182 1.00 45.25 290 LEU A N 1
ATOM 2300 C CA . LEU A 1 290 ? 13.482 -0.853 -28.406 1.00 45.25 290 LEU A CA 1
ATOM 2301 C C . LEU A 1 290 ? 12.923 0.364 -29.164 1.00 45.25 290 LEU A C 1
ATOM 2303 O O . LEU A 1 290 ? 11.755 0.716 -28.998 1.00 45.25 290 LEU A O 1
ATOM 2307 N N . PHE A 1 291 ? 13.755 1.000 -29.996 1.00 44.28 291 PHE A N 1
ATOM 2308 C CA . PHE A 1 291 ? 13.412 2.219 -30.737 1.00 44.28 291 PHE A CA 1
ATOM 2309 C C . PHE A 1 291 ? 12.906 1.947 -32.162 1.00 44.28 291 PHE A C 1
ATOM 2311 O O . PHE A 1 291 ? 12.163 2.770 -32.698 1.00 44.28 291 PHE A O 1
ATOM 2318 N N . TYR A 1 292 ? 13.281 0.810 -32.766 1.00 41.69 292 TYR A N 1
ATOM 2319 C CA . TYR A 1 292 ? 12.971 0.475 -34.166 1.00 41.69 292 TYR A CA 1
ATOM 2320 C C . TYR A 1 292 ? 11.833 -0.542 -34.370 1.00 41.69 292 TYR A C 1
ATOM 2322 O O . TYR A 1 292 ? 11.481 -0.833 -35.510 1.00 41.69 292 TYR A O 1
ATOM 2330 N N . SER A 1 293 ? 11.222 -1.066 -33.303 1.00 40.62 293 SER A N 1
ATOM 2331 C CA . SER A 1 293 ? 9.989 -1.862 -33.417 1.00 40.62 293 SER A CA 1
ATOM 2332 C C . SER A 1 293 ? 8.830 -0.992 -33.934 1.00 40.62 293 SER A C 1
ATOM 2334 O O . SER A 1 293 ? 8.685 0.145 -33.492 1.00 40.62 293 SER A O 1
ATOM 2336 N N . GLU A 1 294 ? 7.967 -1.519 -34.816 1.00 42.78 294 GLU A N 1
ATOM 2337 C CA . GLU A 1 294 ? 6.760 -0.837 -35.346 1.00 42.78 294 GLU A CA 1
ATOM 2338 C C . GLU A 1 294 ? 5.787 -0.342 -34.251 1.00 42.78 294 GLU A C 1
ATOM 2340 O O . GLU A 1 294 ? 4.899 0.461 -34.525 1.00 42.78 294 GLU A O 1
ATOM 2345 N N . LYS A 1 295 ? 5.970 -0.786 -32.999 1.00 46.56 295 LYS A N 1
ATOM 2346 C CA . LYS A 1 295 ? 5.226 -0.347 -31.803 1.00 46.56 295 LYS A CA 1
ATOM 2347 C C . LYS A 1 295 ? 6.073 0.471 -30.811 1.00 46.56 295 LYS A C 1
ATOM 2349 O O . LYS A 1 295 ? 5.674 0.648 -29.664 1.00 46.56 295 LYS A O 1
ATOM 2354 N N . GLY A 1 296 ? 7.283 0.873 -31.190 1.00 48.34 296 GLY A N 1
ATOM 2355 C CA . GLY A 1 296 ? 8.253 1.548 -30.324 1.00 48.34 296 GLY A CA 1
ATOM 2356 C C . GLY A 1 296 ? 7.952 3.031 -30.097 1.00 48.34 296 GLY A C 1
ATOM 2357 O O . GLY A 1 296 ? 7.113 3.615 -30.772 1.00 48.34 296 GLY A O 1
ATOM 2358 N N . LEU A 1 297 ? 8.696 3.641 -29.165 1.00 45.31 297 LEU A N 1
ATOM 2359 C CA . LEU A 1 297 ? 8.620 5.030 -28.664 1.00 45.31 297 LEU A CA 1
ATOM 2360 C C . LEU A 1 297 ? 8.192 6.123 -29.668 1.00 45.31 297 LEU A C 1
ATOM 2362 O O . LEU A 1 297 ? 7.511 7.067 -29.274 1.00 45.31 297 LEU A O 1
ATOM 2366 N N . LYS A 1 298 ? 8.518 5.996 -30.961 1.00 45.03 298 LYS A N 1
ATOM 2367 C CA . LYS A 1 298 ? 8.022 6.904 -32.010 1.00 45.03 298 LYS A CA 1
ATOM 2368 C C . LYS A 1 298 ? 6.493 6.916 -32.136 1.00 45.03 298 LYS A C 1
ATOM 2370 O O . LYS A 1 298 ? 5.943 7.986 -32.365 1.00 45.03 298 LYS A O 1
ATOM 2375 N N . SER A 1 299 ? 5.804 5.785 -31.957 1.00 45.94 299 SER A N 1
ATOM 2376 C CA . SER A 1 299 ? 4.334 5.728 -31.998 1.00 45.94 299 SER A CA 1
ATOM 2377 C C . SER A 1 299 ? 3.688 6.383 -30.773 1.00 45.94 299 SER A C 1
ATOM 2379 O O . SER A 1 299 ? 2.610 6.953 -30.900 1.00 45.94 299 SER A O 1
ATOM 2381 N N . LEU A 1 300 ? 4.350 6.339 -29.609 1.00 47.91 300 LEU A N 1
ATOM 2382 C CA . LEU A 1 300 ? 3.902 6.993 -28.370 1.00 47.91 300 LEU A CA 1
ATOM 2383 C C . LEU A 1 300 ? 4.039 8.517 -28.458 1.00 47.91 300 LEU A C 1
ATOM 2385 O O . LEU A 1 300 ? 3.098 9.246 -28.164 1.00 47.91 300 LEU A O 1
ATOM 2389 N N . VAL A 1 301 ? 5.199 8.998 -28.918 1.00 50.38 301 VAL A N 1
ATOM 2390 C CA . VAL A 1 301 ? 5.485 10.437 -29.030 1.00 50.38 301 VAL A CA 1
ATOM 2391 C C . VAL A 1 301 ? 4.614 11.100 -30.105 1.00 50.38 301 VAL A C 1
ATOM 2393 O O . VAL A 1 301 ? 4.185 12.233 -29.913 1.00 50.38 301 VAL A O 1
ATOM 2396 N N . PHE A 1 302 ? 4.314 10.415 -31.217 1.00 43.66 302 PHE A N 1
ATOM 2397 C CA . PHE A 1 302 ? 3.521 11.011 -32.299 1.00 43.66 302 PHE A CA 1
ATOM 2398 C C . PHE A 1 302 ? 2.001 10.945 -32.101 1.00 43.66 302 PHE A C 1
ATOM 2400 O O . PHE A 1 302 ? 1.331 11.895 -32.497 1.00 43.66 302 PHE A O 1
ATOM 2407 N N . ASN A 1 303 ? 1.442 9.882 -31.506 1.00 39.94 303 ASN A N 1
ATOM 2408 C CA . ASN A 1 303 ? -0.019 9.756 -31.405 1.00 39.94 303 ASN A CA 1
ATOM 2409 C C . ASN A 1 303 ? -0.624 10.431 -30.165 1.00 39.94 303 ASN A C 1
ATOM 2411 O O . ASN A 1 303 ? -1.719 10.968 -30.279 1.00 39.94 303 ASN A O 1
ATOM 2415 N N . GLU A 1 304 ? 0.042 10.450 -29.004 1.00 44.03 304 GLU A N 1
ATOM 2416 C CA . GLU A 1 304 ? -0.588 10.971 -27.772 1.00 44.03 304 GLU A CA 1
ATOM 2417 C C . GLU A 1 304 ? -0.268 12.447 -27.480 1.00 44.03 304 GLU A C 1
ATOM 2419 O O . GLU A 1 304 ? -1.121 13.167 -26.959 1.00 44.03 304 GLU A O 1
ATOM 2424 N N . ILE A 1 305 ? 0.898 12.958 -27.899 1.00 41.97 305 ILE A N 1
ATOM 2425 C CA . ILE A 1 305 ? 1.244 14.382 -27.706 1.00 41.97 305 ILE A CA 1
ATOM 2426 C C . ILE A 1 305 ? 0.379 15.296 -28.596 1.00 41.97 305 ILE A C 1
ATOM 2428 O O . ILE A 1 305 ? 0.059 16.413 -28.198 1.00 41.97 305 ILE A O 1
ATOM 2432 N N . TYR A 1 306 ? -0.066 14.817 -29.763 1.00 37.72 306 TYR A N 1
ATOM 2433 C CA . TYR A 1 306 ? -0.915 15.592 -30.679 1.00 37.72 306 TYR A CA 1
ATOM 2434 C C . TYR A 1 306 ? -2.418 15.535 -30.373 1.00 37.72 306 TYR A C 1
ATOM 2436 O O . TYR A 1 306 ? -3.164 16.320 -30.944 1.00 37.72 306 TYR A O 1
ATOM 2444 N N . LEU A 1 307 ? -2.876 14.648 -29.482 1.00 36.41 307 LEU A N 1
ATOM 2445 C CA . LEU A 1 307 ? -4.294 14.553 -29.097 1.00 36.41 307 LEU A CA 1
ATOM 2446 C C . LEU A 1 307 ? -4.642 15.351 -27.829 1.00 36.41 307 LEU A C 1
ATOM 2448 O O . LEU A 1 307 ? -5.800 15.364 -27.420 1.00 36.41 307 LEU A O 1
ATOM 2452 N N . THR A 1 308 ? -3.662 16.038 -27.229 1.00 38.94 308 THR A N 1
ATOM 2453 C CA . THR A 1 308 ? -3.858 16.879 -26.030 1.00 38.94 308 THR A CA 1
ATOM 2454 C C . THR A 1 308 ? -3.692 18.385 -26.314 1.00 38.94 308 THR A C 1
ATOM 2456 O O . THR A 1 308 ? -3.560 19.175 -25.382 1.00 38.94 308 THR A O 1
ATOM 2459 N N . TYR A 1 309 ? -3.732 18.797 -27.587 1.00 34.25 309 TYR A N 1
ATOM 2460 C CA . TYR A 1 309 ? -3.869 20.198 -28.010 1.00 34.25 309 TYR A CA 1
ATOM 2461 C C . TYR A 1 309 ? -5.051 20.373 -28.961 1.00 34.25 309 TYR A C 1
ATOM 2463 O O . TYR A 1 309 ? -5.189 19.537 -29.881 1.00 34.25 309 TYR A O 1
#

Sequence (309 aa):
LEIFASADTAYVLAYSVIMLTTDLHSKNVKNKMTKEQYIKMNRGINESRDLPEEFLSKIYDEIENEEIKLKVTTLRRGANAVGATGTKENITSDKQRELLFHMQMKDIECIARDLMSNAGSSTEEFTTAKHLEHVRPMFQKAWSPCLAAFSVGLQDSDQIDLAHLCLTGISYSIRIACIFHTELERNAFIQALSRFTLLMTTSQVIEIKAKNVECLKTLISVAQTDGNYLGEAWYDILKCISQLELAQLFGINANKARLNVANHHHHHHQYQNLTSNSSAYTFSLPFDNLFYSEKGLKSLVFNEIYLTY

Radius of gyration: 31.87 Å; chains: 1; bounding box: 87×38×85 Å

Foldseek 3Di:
DPLALDPQLVVVVVVLLVVLLCQLPPPVRPDGQDLVNSQVVQACSRVHHGGPSVVSSVSNVVSNVDRDDDPVVVPVPPPPPDDDDDDDDDDPDPVSVVVVVVVVVVVVVVVVVVCVVVVVPPPDPDDDDPDPVVLVVVLVVCLPVLLVVLLCQLPVDPDPVSLVVSLVSLLVQLVSCLVVVVQVSNLVSLLSLLVLLVLPPPPDPDDRDPSSVVSLVSSVVSCLPRVVRNPPSVVSNVVSVVSVVVVVVVVVVVVVVVVVVVVVVVPDDDDDDDDDDDDDPPPPPPCVCQQPPPSHPVCSVPPPVVVVD

pLDDT: mean 70.27, std 21.01, range [25.56, 95.56]